Protein AF-A0A101SVV0-F1 (afdb_monomer_lite)

Organism: NCBI:txid285568

Foldseek 3Di:
DPDDDPPPPDDLVVLVVVLVVVLVCQLQVQLQVQLVVLLVVQPWAWDDKFWFADPCLVVDPPPSSVVSRHHGGIHTHTDPVSLVPGALQSLLRSLVRSLVRSLVRSLVSLVCCVVVPRVCSVVSNVVSVVVSVVLVVVLCPDCNRSVVRSVVSNVVNPPPPPPPPPVV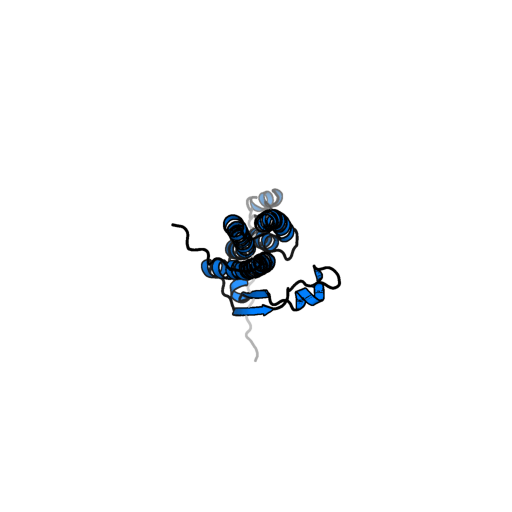VVVVVPPPPPPDDDDDDDDDDDDDDDDD

Sequence (196 aa):
MIAGSVAVSGPGALRFAVALLGYLLIYDCCHSLGHYLAGRMVGIRFRFYGIRGTDHPEDYPFGMRQLMSVVPFWTVVTDKESMRAARPWQKAWMFAAGENATNLCSLLAAYAAMVGGVPGGKGLFVFTVIWDAVSSVMVTIKPKGDYAKALRALRGGRTPSAPARPMQERLVNDAPSVRGNEPSHSVSTINRPPTA

Structure (mmCIF, N/CA/C/O backbone):
data_AF-A0A101SVV0-F1
#
_entry.id   AF-A0A101SVV0-F1
#
loop_
_atom_site.group_PDB
_atom_site.id
_atom_site.type_symbol
_atom_site.label_atom_id
_atom_site.label_alt_id
_atom_site.label_comp_id
_atom_site.label_asym_id
_atom_site.label_entity_id
_atom_site.label_seq_id
_atom_site.pdbx_PDB_ins_code
_atom_site.Cartn_x
_atom_site.Cartn_y
_atom_site.Cartn_z
_atom_site.occupancy
_atom_site.B_iso_or_equiv
_atom_site.auth_seq_id
_atom_site.auth_comp_id
_atom_site.auth_asym_id
_atom_site.auth_atom_id
_atom_site.pdbx_PDB_model_num
ATOM 1 N N . MET A 1 1 ? -28.553 4.014 -2.100 1.00 35.09 1 MET A N 1
ATOM 2 C CA . MET A 1 1 ? -28.515 2.768 -1.305 1.00 35.09 1 MET A CA 1
ATOM 3 C C . MET A 1 1 ? -27.058 2.380 -1.139 1.00 35.09 1 MET A C 1
ATOM 5 O O . MET A 1 1 ? -26.465 1.908 -2.097 1.00 35.09 1 MET A O 1
ATOM 9 N N . ILE A 1 2 ? -26.448 2.683 0.007 1.00 42.47 2 ILE A N 1
ATOM 10 C CA . ILE A 1 2 ? -25.089 2.220 0.317 1.00 42.47 2 ILE A CA 1
ATOM 11 C C . ILE A 1 2 ? -25.245 0.959 1.162 1.00 42.47 2 ILE A C 1
ATOM 13 O O . ILE A 1 2 ? -26.066 0.927 2.076 1.00 42.47 2 ILE A O 1
ATOM 17 N N . ALA A 1 3 ? -24.520 -0.076 0.742 1.00 43.84 3 ALA A N 1
ATOM 18 C CA . ALA A 1 3 ? -24.522 -1.436 1.250 1.00 43.84 3 ALA A CA 1
ATOM 19 C C . ALA A 1 3 ? -24.576 -1.513 2.781 1.00 43.84 3 ALA A C 1
ATOM 21 O O . ALA A 1 3 ? -23.908 -0.748 3.477 1.00 43.84 3 ALA A O 1
ATOM 22 N N . GLY A 1 4 ? -25.368 -2.466 3.278 1.00 39.81 4 GLY A N 1
ATOM 23 C CA . GLY A 1 4 ? -25.518 -2.750 4.697 1.00 39.81 4 GLY A CA 1
ATOM 24 C C . GLY A 1 4 ? -24.166 -3.003 5.347 1.00 39.81 4 GLY A C 1
ATOM 25 O O . GLY A 1 4 ? -23.524 -4.026 5.113 1.00 39.81 4 GLY A O 1
ATOM 26 N N . SER A 1 5 ? -23.739 -2.061 6.178 1.00 50.94 5 SER A N 1
ATOM 27 C CA . SER A 1 5 ? -22.694 -2.292 7.156 1.00 50.94 5 SER A CA 1
ATOM 28 C C . SER A 1 5 ? -23.215 -3.355 8.115 1.00 50.94 5 SER A C 1
ATOM 30 O O . SER A 1 5 ? -24.164 -3.128 8.864 1.00 50.94 5 SER A O 1
ATOM 32 N N . VAL A 1 6 ? -22.612 -4.544 8.073 1.00 52.44 6 VAL A N 1
ATOM 33 C CA . VAL A 1 6 ? -22.799 -5.545 9.122 1.00 52.44 6 VAL A CA 1
ATOM 34 C C . VAL A 1 6 ? -22.319 -4.883 10.406 1.00 52.44 6 VAL A C 1
ATOM 36 O O . VAL A 1 6 ? -21.120 -4.700 10.621 1.00 52.44 6 VAL A O 1
ATOM 39 N N . ALA A 1 7 ? -23.264 -4.421 11.222 1.00 51.53 7 ALA A N 1
ATOM 40 C CA . ALA A 1 7 ? -22.953 -3.875 12.523 1.00 51.53 7 ALA A CA 1
ATOM 41 C C . ALA A 1 7 ? -22.323 -5.010 13.328 1.00 51.53 7 ALA A C 1
ATOM 43 O O . ALA A 1 7 ? -22.997 -5.959 13.722 1.00 51.53 7 ALA A O 1
ATOM 44 N N . VAL A 1 8 ? -21.009 -4.938 13.537 1.00 55.41 8 VAL A N 1
ATOM 45 C CA . VAL A 1 8 ? -20.335 -5.805 14.498 1.00 55.41 8 VAL A CA 1
ATOM 46 C C . VAL A 1 8 ? -20.843 -5.369 15.868 1.00 55.41 8 VAL A C 1
ATOM 48 O O . VAL A 1 8 ? -20.374 -4.384 16.438 1.00 55.41 8 VAL A O 1
ATOM 51 N N . SER A 1 9 ? -21.883 -6.040 16.349 1.00 59.09 9 SER A N 1
ATOM 52 C CA . SER A 1 9 ? -22.439 -5.835 17.680 1.00 59.09 9 S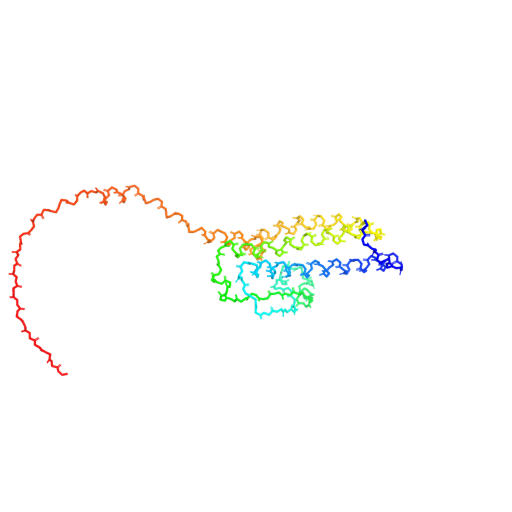ER A CA 1
ATOM 53 C C . SER A 1 9 ? -21.437 -6.353 18.704 1.00 59.09 9 SER A C 1
ATOM 55 O O . SER A 1 9 ? -21.039 -7.514 18.668 1.00 59.09 9 SER A O 1
ATOM 57 N N . GLY A 1 10 ? -20.987 -5.481 19.600 1.00 67.62 10 GLY A N 1
ATOM 58 C CA . GLY A 1 10 ? -20.011 -5.830 20.623 1.00 67.62 10 GLY A CA 1
ATOM 59 C C . GLY A 1 10 ? -19.449 -4.598 21.329 1.00 67.62 10 GLY A C 1
ATOM 60 O O . GLY A 1 10 ? -19.747 -3.466 20.928 1.00 67.62 10 GLY A O 1
ATOM 61 N N . PRO A 1 11 ? -18.627 -4.799 22.373 1.00 82.44 11 PRO A N 1
ATOM 62 C CA . PRO A 1 11 ? -17.960 -3.712 23.079 1.00 82.44 11 PRO A CA 1
ATOM 63 C C . PRO A 1 11 ? -17.189 -2.813 22.108 1.00 82.44 11 PRO A C 1
ATOM 65 O O . PRO A 1 11 ? -16.588 -3.298 21.147 1.00 82.44 11 PRO A O 1
ATOM 68 N N . GLY A 1 12 ? -17.164 -1.503 22.364 1.00 85.00 12 GLY A N 1
ATOM 69 C CA . GLY A 1 12 ? -16.513 -0.540 21.468 1.00 85.00 12 GLY A CA 1
ATOM 70 C C . GLY A 1 12 ? -15.048 -0.872 21.157 1.00 85.00 12 GLY A C 1
ATOM 71 O O . GLY A 1 12 ? -14.612 -0.704 20.021 1.00 85.00 12 GLY A O 1
ATOM 72 N N . ALA A 1 13 ? -14.327 -1.438 22.131 1.00 86.69 13 ALA A N 1
ATOM 73 C CA . ALA A 1 13 ? -12.957 -1.917 21.962 1.00 86.69 13 ALA A CA 1
ATOM 74 C C . ALA A 1 13 ? -12.842 -3.084 20.965 1.00 86.69 13 ALA A C 1
ATOM 76 O O . ALA A 1 13 ? -11.938 -3.082 20.135 1.00 86.69 13 ALA A O 1
ATOM 77 N N . LEU A 1 14 ? -13.774 -4.045 20.989 1.00 90.50 14 LEU A N 1
ATOM 78 C CA . LEU A 1 14 ? -13.785 -5.163 20.041 1.00 90.50 14 LEU A CA 1
ATOM 79 C C . LEU A 1 14 ? -14.058 -4.669 18.617 1.00 90.50 14 LEU A C 1
ATOM 81 O O . LEU A 1 14 ? -13.384 -5.080 17.678 1.00 90.50 14 LEU A O 1
ATOM 85 N N . ARG A 1 15 ? -15.004 -3.736 18.456 1.00 89.88 15 ARG A N 1
ATOM 86 C CA . ARG A 1 15 ? -15.308 -3.120 17.155 1.00 89.88 15 ARG A CA 1
ATOM 87 C C . ARG A 1 15 ? -14.101 -2.383 16.585 1.00 89.88 15 ARG A C 1
ATOM 89 O O . ARG A 1 15 ? -13.802 -2.535 15.404 1.00 89.88 15 ARG A O 1
ATOM 96 N N . PHE A 1 16 ? -13.400 -1.618 17.422 1.00 92.06 16 PHE A N 1
ATOM 97 C CA . PHE A 1 16 ? -12.167 -0.952 17.017 1.00 92.06 16 PHE A CA 1
ATOM 98 C C . PHE A 1 16 ? -11.063 -1.956 16.672 1.00 92.06 16 PHE A C 1
ATOM 100 O O . PHE A 1 16 ? -10.423 -1.801 15.641 1.00 92.06 16 PHE A O 1
ATOM 107 N N . ALA A 1 17 ? -10.881 -3.015 17.466 1.00 93.00 17 ALA A N 1
ATOM 108 C CA . ALA A 1 17 ? -9.883 -4.051 17.199 1.00 93.00 17 ALA A CA 1
ATOM 109 C C . ALA A 1 17 ? -10.130 -4.765 15.859 1.00 93.00 17 ALA A C 1
ATOM 111 O O . ALA A 1 17 ? -9.197 -4.942 15.080 1.00 93.00 17 ALA A O 1
ATOM 112 N N . VAL A 1 18 ? -11.384 -5.115 15.553 1.00 93.50 18 VAL A N 1
ATOM 113 C CA . VAL A 1 18 ? -11.760 -5.710 14.259 1.00 93.50 18 VAL A CA 1
ATOM 114 C C . VAL A 1 18 ? -11.537 -4.723 13.112 1.00 93.50 18 VAL A C 1
ATOM 116 O O . VAL A 1 18 ? -10.991 -5.108 12.081 1.00 93.50 18 VAL A O 1
ATOM 119 N N . ALA A 1 19 ? -11.904 -3.449 13.286 1.00 93.69 19 ALA A N 1
ATOM 120 C CA . ALA A 1 19 ? -11.666 -2.419 12.276 1.00 93.69 19 ALA A CA 1
ATOM 121 C C . ALA A 1 19 ? -10.168 -2.188 12.028 1.00 93.69 19 ALA A C 1
ATOM 123 O O . ALA A 1 19 ? -9.753 -2.072 10.879 1.00 93.69 19 ALA A O 1
ATOM 124 N N . LEU A 1 20 ? -9.356 -2.171 13.087 1.00 93.88 20 LEU A N 1
ATOM 125 C CA . LEU A 1 20 ? -7.907 -2.025 13.001 1.00 93.88 20 LEU A CA 1
ATOM 126 C C . LEU A 1 20 ? -7.264 -3.237 12.321 1.00 93.88 20 LEU A C 1
ATOM 128 O O . LEU A 1 20 ? -6.424 -3.067 11.445 1.00 93.88 20 LEU A O 1
ATOM 132 N N . LEU A 1 21 ? -7.685 -4.456 12.669 1.00 93.69 21 LEU A N 1
ATOM 133 C CA . LEU A 1 21 ? -7.215 -5.669 12.004 1.00 93.69 21 LEU A CA 1
ATOM 134 C C . LEU A 1 21 ? -7.579 -5.664 10.513 1.00 93.69 21 LEU A C 1
ATOM 136 O O . LEU A 1 21 ? -6.720 -5.913 9.673 1.00 93.69 21 LEU A O 1
ATOM 140 N N . GLY A 1 22 ? -8.829 -5.334 10.179 1.00 94.12 22 GLY A N 1
ATOM 141 C CA . GLY A 1 22 ? -9.276 -5.204 8.792 1.00 94.12 22 GLY A CA 1
ATOM 142 C C . GLY A 1 22 ? -8.491 -4.137 8.030 1.00 94.12 22 GLY A C 1
ATOM 143 O O . GLY A 1 22 ? -8.046 -4.388 6.915 1.00 94.12 22 GLY A O 1
ATOM 144 N N . TYR A 1 23 ? -8.248 -2.983 8.653 1.00 95.25 23 TYR A N 1
ATOM 145 C CA . TYR A 1 23 ? -7.407 -1.921 8.105 1.00 95.25 23 TYR A CA 1
ATOM 146 C C . TYR A 1 23 ? -5.986 -2.413 7.799 1.00 95.25 23 TYR A C 1
ATOM 148 O O . TYR A 1 23 ? -5.500 -2.189 6.695 1.00 95.25 23 TYR A O 1
ATOM 156 N N . LEU A 1 24 ? -5.337 -3.120 8.731 1.00 92.25 24 LEU A N 1
ATOM 157 C CA . LEU A 1 24 ? -3.979 -3.645 8.542 1.00 92.25 24 LEU A CA 1
ATOM 158 C C . LEU A 1 24 ? -3.914 -4.695 7.424 1.00 92.25 24 LEU A C 1
ATOM 160 O O . LEU A 1 24 ? -2.995 -4.663 6.609 1.00 92.25 24 LEU A O 1
ATOM 164 N N . LEU A 1 25 ? -4.906 -5.587 7.351 1.00 91.88 25 LEU A N 1
ATOM 165 C CA . LEU A 1 25 ? -5.008 -6.572 6.271 1.00 91.88 25 LEU A CA 1
ATOM 166 C C . LEU A 1 25 ? -5.216 -5.899 4.911 1.00 91.88 25 LEU A C 1
ATOM 168 O O . LEU A 1 25 ? -4.589 -6.287 3.932 1.00 91.88 25 LEU A O 1
ATOM 172 N N . ILE A 1 26 ? -6.075 -4.880 4.843 1.00 93.38 26 ILE A N 1
ATOM 173 C CA . ILE A 1 26 ? -6.304 -4.103 3.620 1.00 93.38 26 ILE A CA 1
ATOM 174 C C . ILE A 1 26 ? -5.025 -3.371 3.202 1.00 93.38 26 ILE A C 1
ATOM 176 O O . ILE A 1 26 ? -4.652 -3.428 2.032 1.00 93.38 26 ILE A O 1
ATOM 180 N N . TYR A 1 27 ? -4.348 -2.722 4.152 1.00 91.06 27 TYR A N 1
ATOM 181 C CA . TYR A 1 27 ? -3.105 -1.987 3.929 1.00 91.06 27 TYR A CA 1
ATOM 182 C C . TYR A 1 27 ? -2.034 -2.877 3.281 1.00 91.06 27 TYR A C 1
ATOM 184 O O . TYR A 1 27 ? -1.460 -2.506 2.255 1.00 91.06 27 TYR A O 1
ATOM 192 N N . ASP A 1 28 ? -1.810 -4.070 3.839 1.00 89.19 28 ASP A N 1
ATOM 193 C CA . ASP A 1 28 ? -0.803 -5.010 3.338 1.00 89.19 28 ASP A CA 1
ATOM 194 C C . ASP A 1 28 ? -1.215 -5.674 2.012 1.00 89.19 28 ASP A C 1
ATOM 196 O O . ASP A 1 28 ? -0.482 -5.640 1.020 1.00 89.19 28 ASP A O 1
ATOM 200 N N . CYS A 1 29 ? -2.430 -6.225 1.941 1.00 91.12 29 CYS A N 1
ATOM 201 C CA . CYS A 1 29 ? -2.894 -6.942 0.754 1.00 91.12 29 CYS A CA 1
ATOM 202 C C . CYS A 1 29 ? -3.005 -6.028 -0.474 1.00 91.12 29 CYS A C 1
ATOM 204 O O . CYS A 1 29 ? -2.614 -6.436 -1.573 1.00 91.12 29 CYS A O 1
ATOM 206 N N . CYS A 1 30 ? -3.518 -4.798 -0.316 1.00 94.19 30 CYS A N 1
ATOM 207 C CA . CYS A 1 30 ? -3.644 -3.861 -1.435 1.00 94.19 30 CYS A CA 1
ATOM 208 C C . CYS A 1 30 ? -2.284 -3.466 -2.013 1.00 94.19 30 CYS A C 1
ATOM 210 O O . CYS A 1 30 ? -2.201 -3.259 -3.222 1.00 94.19 30 CYS A O 1
ATOM 212 N N . HIS A 1 31 ? -1.224 -3.431 -1.202 1.00 94.12 31 HIS A N 1
ATOM 213 C CA . HIS A 1 31 ? 0.119 -3.111 -1.679 1.00 94.12 31 HIS A CA 1
ATOM 214 C C . HIS A 1 31 ? 0.579 -4.106 -2.753 1.00 94.12 31 HIS A C 1
ATOM 216 O O . HIS A 1 31 ? 0.860 -3.768 -3.908 1.00 94.12 31 HIS A O 1
ATOM 222 N N . SER A 1 32 ? 0.578 -5.387 -2.387 1.00 92.38 32 SER A N 1
ATOM 223 C CA . SER A 1 32 ? 1.013 -6.460 -3.275 1.00 92.38 32 SER A CA 1
ATOM 224 C C . SER A 1 32 ? 0.048 -6.692 -4.434 1.00 92.38 32 SER A C 1
ATOM 226 O O . SER A 1 32 ? 0.490 -6.937 -5.560 1.00 92.38 32 SER A O 1
ATOM 228 N N . LEU A 1 33 ? -1.264 -6.572 -4.207 1.00 93.50 33 LEU A N 1
ATOM 229 C CA . LEU A 1 33 ? -2.251 -6.619 -5.288 1.00 93.50 33 LEU A CA 1
ATOM 230 C C . LEU A 1 33 ? -2.073 -5.457 -6.270 1.00 93.50 33 LEU A C 1
ATOM 232 O O . LEU A 1 33 ? -2.191 -5.676 -7.474 1.00 93.50 33 LEU A O 1
ATOM 236 N N . GLY A 1 34 ? -1.735 -4.259 -5.790 1.00 95.44 34 GLY A N 1
ATOM 237 C CA . GLY A 1 34 ? -1.448 -3.088 -6.614 1.00 95.44 34 GLY A CA 1
ATOM 238 C C . GLY A 1 34 ? -0.304 -3.356 -7.584 1.00 95.44 34 GLY A C 1
ATOM 239 O O . GLY A 1 34 ? -0.474 -3.213 -8.797 1.00 95.44 34 GLY A O 1
ATOM 240 N N . HIS A 1 35 ? 0.829 -3.855 -7.079 1.00 95.88 35 HIS A N 1
ATOM 241 C CA . HIS A 1 35 ? 1.938 -4.291 -7.930 1.00 95.88 35 HIS A CA 1
ATOM 242 C C . HIS A 1 35 ? 1.522 -5.376 -8.918 1.00 95.88 35 HIS A C 1
ATOM 244 O O . HIS A 1 35 ? 1.848 -5.285 -10.102 1.00 95.88 35 HIS A O 1
ATOM 250 N N . TYR A 1 36 ? 0.811 -6.400 -8.442 1.00 95.75 36 TYR A N 1
ATOM 251 C CA . TYR A 1 36 ? 0.399 -7.521 -9.272 1.00 95.75 36 TYR A CA 1
ATOM 252 C C . TYR A 1 36 ? -0.503 -7.070 -10.420 1.00 95.75 36 TYR A C 1
ATOM 254 O O . TYR A 1 36 ? -0.144 -7.244 -11.583 1.00 95.75 36 TYR A O 1
ATOM 262 N N . LEU A 1 37 ? -1.642 -6.449 -10.116 1.00 96.44 37 LEU A N 1
ATOM 263 C CA . LEU A 1 37 ? -2.625 -6.034 -11.112 1.00 96.44 37 LEU A CA 1
ATOM 264 C C . LEU A 1 37 ? -2.010 -5.044 -12.102 1.00 96.44 37 LEU A C 1
ATOM 266 O O . LEU A 1 37 ? -2.098 -5.258 -13.311 1.00 96.44 37 LEU A O 1
ATOM 270 N N . ALA A 1 38 ? -1.314 -4.015 -11.612 1.00 96.88 38 ALA A N 1
ATOM 271 C CA . ALA A 1 38 ? -0.655 -3.040 -12.472 1.00 96.88 38 ALA A CA 1
ATOM 272 C C . ALA A 1 38 ? 0.416 -3.676 -13.356 1.00 96.88 38 ALA A C 1
ATOM 274 O O . ALA A 1 38 ? 0.453 -3.411 -14.556 1.00 96.88 38 ALA A O 1
ATOM 275 N N . GLY A 1 39 ? 1.249 -4.551 -12.789 1.00 96.12 39 GLY A N 1
ATOM 276 C CA . GLY A 1 39 ? 2.268 -5.290 -13.522 1.00 96.12 39 GLY A CA 1
ATOM 277 C C . GLY A 1 39 ? 1.665 -6.171 -14.612 1.00 96.12 39 GLY A C 1
ATOM 278 O O . GLY A 1 39 ? 2.106 -6.105 -15.758 1.00 96.12 39 GLY A O 1
ATOM 279 N N . ARG A 1 40 ? 0.618 -6.945 -14.298 1.00 96.81 40 ARG A N 1
ATOM 280 C CA . ARG A 1 40 ? -0.077 -7.797 -15.275 1.00 96.81 40 ARG A CA 1
ATOM 281 C C . ARG A 1 40 ? -0.697 -6.976 -16.403 1.00 96.81 40 ARG A C 1
ATOM 283 O O . ARG A 1 40 ? -0.532 -7.361 -17.558 1.00 96.81 40 ARG A O 1
ATOM 290 N N . MET A 1 41 ? -1.335 -5.845 -16.088 1.00 97.25 41 MET A N 1
ATOM 291 C CA . MET A 1 41 ? -1.929 -4.941 -17.085 1.00 97.25 41 MET A CA 1
ATOM 292 C C . MET A 1 41 ? -0.896 -4.400 -18.078 1.00 97.25 41 MET A C 1
ATOM 294 O O . MET A 1 41 ? -1.212 -4.213 -19.249 1.00 97.25 41 MET A O 1
ATOM 298 N N . VAL A 1 42 ? 0.351 -4.198 -17.642 1.00 96.62 42 VAL A N 1
ATOM 299 C CA . VAL A 1 42 ? 1.443 -3.734 -18.512 1.00 96.62 42 VAL A CA 1
ATOM 300 C C . VAL A 1 42 ? 2.337 -4.866 -19.030 1.00 96.62 42 VAL A C 1
ATOM 302 O O . VAL A 1 42 ? 3.399 -4.595 -19.582 1.00 96.62 42 VAL A O 1
ATOM 305 N N . GLY A 1 43 ? 1.933 -6.130 -18.878 1.00 95.25 43 GLY A N 1
ATOM 306 C CA . GLY A 1 43 ? 2.636 -7.287 -19.442 1.00 95.25 43 GLY A CA 1
ATOM 307 C C . GLY A 1 43 ? 3.800 -7.840 -18.609 1.00 95.25 43 GLY A C 1
ATOM 308 O O . GLY A 1 43 ? 4.501 -8.738 -19.072 1.00 95.25 43 GLY A O 1
ATOM 309 N N . ILE A 1 44 ? 4.001 -7.370 -17.375 1.00 96.50 44 ILE A N 1
ATOM 310 C CA . ILE A 1 44 ? 4.965 -7.956 -16.435 1.00 96.50 44 ILE A CA 1
ATOM 311 C C . ILE A 1 44 ? 4.387 -9.259 -15.865 1.00 96.50 44 ILE A C 1
ATOM 313 O O . ILE A 1 44 ? 3.207 -9.358 -15.511 1.00 96.50 44 ILE A O 1
ATOM 317 N N . ARG A 1 45 ? 5.217 -10.300 -15.807 1.00 95.75 45 ARG A N 1
ATOM 318 C CA . ARG A 1 45 ? 4.871 -11.615 -15.261 1.00 95.75 45 ARG A CA 1
ATOM 319 C C . ARG A 1 45 ? 5.332 -11.739 -13.813 1.00 95.75 45 ARG A C 1
ATOM 321 O O . ARG A 1 45 ? 6.330 -11.152 -13.399 1.00 95.75 45 ARG A O 1
ATOM 328 N N . PHE A 1 46 ? 4.603 -12.555 -13.065 1.00 94.31 46 PHE A N 1
ATOM 329 C CA . PHE A 1 46 ? 4.888 -12.897 -11.677 1.00 94.31 46 PHE A CA 1
ATOM 330 C C . PHE A 1 46 ? 5.073 -14.405 -11.580 1.00 94.31 46 PHE A C 1
ATOM 332 O O . PHE A 1 46 ? 4.442 -15.156 -12.326 1.00 94.31 46 PHE A O 1
ATOM 339 N N . ARG A 1 47 ? 5.981 -14.834 -10.706 1.00 91.25 47 ARG A N 1
ATOM 340 C CA . ARG A 1 47 ? 6.392 -16.232 -10.577 1.00 91.25 47 ARG A CA 1
ATOM 341 C C . ARG A 1 47 ? 5.590 -16.961 -9.504 1.00 91.25 47 ARG A C 1
ATOM 343 O O . ARG A 1 47 ? 5.192 -18.096 -9.727 1.00 91.25 47 ARG A O 1
ATOM 350 N N . PHE A 1 48 ? 5.367 -16.322 -8.359 1.00 88.44 48 PHE A N 1
ATOM 351 C CA . PHE A 1 48 ? 4.568 -16.868 -7.263 1.00 88.44 48 PHE A CA 1
ATOM 352 C C . PHE A 1 48 ? 4.095 -15.764 -6.311 1.00 88.44 48 PHE A C 1
ATOM 354 O O . PHE A 1 48 ? 4.620 -14.645 -6.314 1.00 88.44 48 PHE A O 1
ATOM 361 N N . TYR A 1 49 ? 3.110 -16.119 -5.491 1.00 88.56 49 TYR A N 1
ATOM 362 C CA . TYR A 1 49 ? 2.660 -15.362 -4.327 1.00 88.56 49 TYR A CA 1
ATOM 363 C C . TYR A 1 49 ? 3.241 -16.020 -3.083 1.00 88.56 49 TYR A C 1
ATOM 365 O O . TYR A 1 49 ? 3.422 -17.238 -3.057 1.00 88.56 49 TYR A O 1
ATOM 373 N N . GLY A 1 50 ? 3.548 -15.229 -2.067 1.00 85.00 50 GLY A N 1
ATOM 374 C CA . GLY A 1 50 ? 4.095 -15.747 -0.826 1.00 85.00 50 GLY A CA 1
ATOM 375 C C . GLY A 1 50 ? 3.647 -14.939 0.372 1.00 85.00 50 GLY A C 1
ATOM 376 O O . GLY A 1 50 ? 3.104 -13.846 0.242 1.00 85.00 50 GLY A O 1
ATOM 377 N N . ILE A 1 51 ? 3.928 -15.494 1.539 1.00 83.69 51 ILE A N 1
ATOM 378 C CA . ILE A 1 51 ? 3.806 -14.819 2.819 1.00 83.69 51 ILE A CA 1
ATOM 379 C C . ILE A 1 51 ? 5.204 -14.826 3.424 1.00 83.69 51 ILE A C 1
ATOM 381 O O . ILE A 1 51 ? 5.803 -15.893 3.568 1.00 83.69 51 ILE A O 1
ATOM 385 N N . ARG A 1 52 ? 5.757 -13.651 3.717 1.00 82.19 52 ARG A N 1
ATOM 386 C CA . ARG A 1 52 ? 7.085 -13.525 4.331 1.00 82.19 52 ARG A CA 1
ATOM 387 C C . ARG A 1 52 ? 7.182 -12.258 5.165 1.00 82.19 52 ARG A C 1
ATOM 389 O O . ARG A 1 52 ? 6.416 -11.325 4.953 1.00 82.19 52 ARG A O 1
ATOM 396 N N . GLY A 1 53 ? 8.168 -12.216 6.055 1.00 78.25 53 GLY A N 1
ATOM 397 C CA . GLY A 1 53 ? 8.585 -10.976 6.699 1.00 78.25 53 GLY A CA 1
ATOM 398 C C . GLY A 1 53 ? 9.037 -9.915 5.705 1.00 78.25 53 GLY A C 1
ATOM 399 O O . GLY A 1 53 ? 9.286 -10.191 4.528 1.00 78.25 53 GLY A O 1
ATOM 400 N N . THR A 1 54 ? 9.173 -8.689 6.201 1.00 75.75 54 THR A N 1
ATOM 401 C CA . THR A 1 54 ? 9.705 -7.584 5.406 1.00 75.75 54 THR A CA 1
ATOM 402 C C . THR A 1 54 ? 11.095 -7.934 4.876 1.00 75.75 54 THR A C 1
ATOM 404 O O . THR A 1 54 ? 11.900 -8.556 5.569 1.00 75.75 54 THR A O 1
ATOM 407 N N . ASP A 1 55 ? 11.404 -7.496 3.656 1.00 70.25 55 ASP A N 1
ATOM 408 C CA . A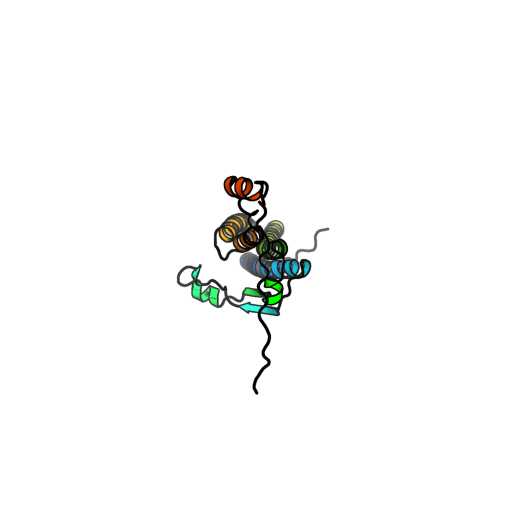SP A 1 55 ? 12.748 -7.634 3.084 1.00 70.25 55 ASP A CA 1
ATOM 409 C C . ASP A 1 55 ? 13.765 -6.691 3.737 1.00 70.25 55 ASP A C 1
ATOM 411 O O . ASP A 1 55 ? 14.965 -6.798 3.467 1.00 70.25 55 ASP A O 1
ATOM 415 N N . HIS A 1 56 ? 13.294 -5.724 4.534 1.00 75.38 56 HIS A N 1
ATOM 416 C CA . HIS A 1 56 ? 14.116 -4.666 5.122 1.00 75.38 56 HIS A CA 1
ATOM 417 C C . HIS A 1 56 ? 13.924 -4.558 6.640 1.00 75.38 56 HIS A C 1
ATOM 419 O O . HIS A 1 56 ? 13.574 -3.488 7.144 1.00 75.38 56 HIS A O 1
ATOM 425 N N . PRO A 1 57 ? 14.124 -5.643 7.412 1.00 76.25 57 PRO A N 1
ATOM 426 C CA . PRO A 1 57 ? 13.964 -5.587 8.860 1.00 76.25 57 PRO A CA 1
ATOM 427 C C . PRO A 1 57 ? 14.964 -4.607 9.487 1.00 76.25 57 PRO A C 1
ATOM 429 O O . PRO A 1 57 ? 14.692 -4.059 10.549 1.00 76.25 57 PRO A O 1
ATOM 432 N N . GLU A 1 58 ? 16.088 -4.322 8.821 1.00 80.62 58 GLU A N 1
ATOM 433 C CA . GLU A 1 58 ? 17.081 -3.333 9.237 1.00 80.62 58 GLU A CA 1
ATOM 434 C C . GLU A 1 58 ? 16.542 -1.899 9.333 1.00 80.62 58 GLU A C 1
ATOM 436 O O . GLU A 1 58 ? 17.075 -1.105 10.112 1.00 80.62 58 GLU A O 1
ATOM 441 N N . ASP A 1 59 ? 15.471 -1.580 8.601 1.00 78.69 59 ASP A N 1
ATOM 442 C CA . ASP A 1 59 ? 14.851 -0.254 8.614 1.00 78.69 59 ASP A CA 1
ATOM 443 C C . ASP A 1 59 ? 14.074 0.034 9.909 1.00 78.69 59 ASP A C 1
ATOM 445 O O . ASP A 1 59 ? 13.690 1.180 10.148 1.00 78.69 59 ASP A O 1
ATOM 449 N N . TYR A 1 60 ? 13.869 -0.978 10.758 1.00 78.19 60 TYR A N 1
ATOM 450 C CA . TYR A 1 60 ? 13.141 -0.858 12.018 1.00 78.19 60 TYR A CA 1
ATOM 451 C C . TYR A 1 60 ? 14.082 -0.725 13.231 1.00 78.19 60 TYR A C 1
ATOM 453 O O . TYR A 1 60 ? 15.221 -1.204 13.189 1.00 78.19 60 TYR A O 1
ATOM 461 N N . PRO A 1 61 ? 13.631 -0.105 14.341 1.00 81.56 61 PRO A N 1
ATOM 462 C CA . PRO A 1 61 ? 14.379 -0.061 15.598 1.00 81.56 61 PRO A CA 1
ATOM 463 C C . PRO A 1 61 ? 14.684 -1.458 16.162 1.00 81.56 61 PRO A C 1
ATOM 465 O O . PRO A 1 61 ? 13.992 -2.436 15.860 1.00 81.56 61 PRO A O 1
ATOM 468 N N . PHE A 1 62 ? 15.705 -1.549 17.020 1.00 78.62 62 PHE A N 1
ATOM 469 C CA . PHE A 1 62 ? 16.080 -2.790 17.706 1.00 78.62 62 PHE A CA 1
ATOM 470 C C . PHE A 1 62 ? 14.879 -3.352 18.495 1.00 78.62 62 PHE A C 1
ATOM 472 O O . PHE A 1 62 ? 14.260 -2.630 19.271 1.00 78.62 62 PHE A O 1
ATOM 479 N N . GLY A 1 63 ? 14.508 -4.613 18.241 1.00 76.38 63 GLY A N 1
ATOM 480 C CA . GLY A 1 63 ? 13.304 -5.266 18.780 1.00 76.38 63 GLY A CA 1
ATOM 481 C C . GLY A 1 63 ? 12.154 -5.376 17.771 1.00 76.38 63 GLY A C 1
ATOM 482 O O . GLY A 1 63 ? 11.564 -6.445 17.625 1.00 76.38 63 GLY A O 1
ATOM 483 N N . MET A 1 64 ? 11.882 -4.320 16.993 1.00 80.06 64 MET A N 1
ATOM 484 C CA . MET A 1 64 ? 10.905 -4.400 15.896 1.00 80.06 64 MET A CA 1
ATOM 485 C C . MET A 1 64 ? 11.457 -5.163 14.692 1.00 80.06 64 MET A C 1
ATOM 487 O O . MET A 1 64 ? 10.685 -5.771 13.960 1.00 80.06 64 MET A O 1
ATOM 491 N N . ARG A 1 65 ? 12.781 -5.184 14.497 1.00 84.88 65 ARG A N 1
ATOM 492 C CA . ARG A 1 65 ? 13.416 -5.913 13.385 1.00 84.88 65 ARG A CA 1
ATOM 493 C C . ARG A 1 65 ? 13.021 -7.387 13.351 1.00 84.88 65 ARG A C 1
ATOM 495 O O . ARG A 1 65 ? 12.632 -7.896 12.304 1.00 84.88 65 ARG A O 1
ATOM 502 N N . GLN A 1 66 ? 13.106 -8.055 14.502 1.00 83.81 66 GLN A N 1
ATOM 503 C CA . GLN A 1 66 ? 12.775 -9.470 14.638 1.00 83.81 66 GLN A CA 1
ATOM 504 C C . GLN A 1 66 ? 11.295 -9.702 14.347 1.00 83.81 66 GLN A C 1
ATOM 506 O O . GLN A 1 66 ? 10.966 -10.590 13.566 1.00 83.81 66 GLN A O 1
ATOM 511 N N . LEU A 1 67 ? 10.415 -8.857 14.890 1.00 80.62 67 LEU A N 1
ATOM 512 C CA . LEU A 1 67 ? 8.988 -8.950 14.611 1.00 80.62 67 LEU A CA 1
ATOM 513 C C . LEU A 1 67 ? 8.706 -8.771 13.114 1.00 80.62 67 LEU A C 1
ATOM 515 O O . LEU A 1 67 ? 8.104 -9.639 12.494 1.00 80.62 67 LEU A O 1
ATOM 519 N N . MET A 1 68 ? 9.211 -7.705 12.497 1.00 79.88 68 MET A N 1
ATOM 520 C CA . MET A 1 68 ? 8.950 -7.425 11.083 1.00 79.88 68 MET A CA 1
ATOM 521 C C . MET A 1 68 ? 9.551 -8.488 10.152 1.00 79.88 68 MET A C 1
ATOM 523 O O . MET A 1 68 ? 9.023 -8.697 9.063 1.00 79.88 68 MET A O 1
ATOM 527 N N . SER A 1 69 ? 10.593 -9.209 10.582 1.00 79.31 69 SER A N 1
ATOM 528 C CA . SER A 1 69 ? 11.147 -10.353 9.841 1.00 79.31 69 SER A CA 1
ATOM 529 C C . SER A 1 69 ? 10.260 -11.605 9.839 1.00 79.31 69 SER A C 1
ATOM 531 O O . SER A 1 69 ? 10.458 -12.477 8.995 1.00 79.31 69 SER A O 1
ATOM 533 N N . VAL A 1 70 ? 9.276 -11.697 10.742 1.00 79.50 70 VAL A N 1
ATOM 534 C CA . VAL A 1 70 ? 8.356 -12.846 10.839 1.00 79.50 70 VAL A CA 1
ATOM 535 C C . VAL A 1 70 ? 6.895 -12.486 10.592 1.00 79.50 70 VAL A C 1
ATOM 537 O O . VAL A 1 70 ? 6.084 -13.386 10.380 1.00 79.50 70 VAL A O 1
ATOM 540 N N . VAL A 1 71 ? 6.542 -11.196 10.614 1.00 80.75 71 VAL A N 1
ATOM 541 C CA . VAL A 1 71 ? 5.179 -10.746 10.312 1.00 80.75 71 VAL A CA 1
ATOM 542 C C . VAL A 1 71 ? 4.794 -11.228 8.909 1.00 80.75 71 VAL A C 1
ATOM 544 O O . VAL A 1 71 ? 5.557 -11.019 7.966 1.00 80.75 71 VAL A O 1
ATOM 547 N N . PRO A 1 72 ? 3.637 -11.891 8.759 1.00 80.25 72 PRO A N 1
ATOM 548 C CA . PRO A 1 72 ? 3.230 -12.483 7.496 1.00 80.25 72 PRO A CA 1
ATOM 549 C C . PRO A 1 72 ? 2.742 -11.403 6.526 1.00 80.25 72 PRO A C 1
ATOM 551 O O . PRO A 1 72 ? 1.540 -11.186 6.407 1.00 80.25 72 PRO A O 1
ATOM 554 N N . PHE A 1 73 ? 3.660 -10.740 5.821 1.00 83.38 73 PHE A N 1
ATOM 555 C CA . PHE A 1 73 ? 3.294 -9.829 4.742 1.00 83.38 73 PHE A CA 1
ATOM 556 C C . PHE A 1 73 ? 3.028 -10.618 3.469 1.00 83.38 73 PHE A C 1
ATOM 558 O O . PHE A 1 73 ? 3.844 -11.445 3.034 1.00 83.38 73 PHE A O 1
ATOM 565 N N . TRP A 1 74 ? 1.880 -10.357 2.855 1.00 86.62 74 TRP A N 1
ATOM 566 C CA . TRP A 1 74 ? 1.569 -10.901 1.548 1.00 86.62 74 TRP A CA 1
ATOM 567 C C . TRP A 1 74 ? 2.489 -10.256 0.516 1.00 86.62 74 TRP A C 1
ATOM 569 O O . TRP A 1 74 ? 2.554 -9.036 0.392 1.00 86.62 74 TRP A O 1
ATOM 579 N N . THR A 1 75 ? 3.183 -11.067 -0.277 1.00 88.25 75 THR A N 1
ATOM 580 C CA . THR A 1 75 ? 4.132 -10.596 -1.286 1.00 88.25 75 THR A CA 1
ATOM 581 C C . THR A 1 75 ? 3.852 -11.217 -2.648 1.00 88.25 75 THR A C 1
ATOM 583 O O . THR A 1 75 ? 3.459 -12.380 -2.768 1.00 88.25 75 THR A O 1
ATOM 586 N N . VAL A 1 76 ? 4.102 -10.443 -3.701 1.00 91.00 76 VAL A N 1
ATOM 587 C CA . VAL A 1 76 ? 4.092 -10.914 -5.088 1.00 91.00 76 VAL A CA 1
ATOM 588 C C . VAL A 1 76 ? 5.513 -10.879 -5.634 1.00 91.00 76 VAL A C 1
ATOM 590 O O . VAL A 1 76 ? 6.185 -9.849 -5.598 1.00 91.00 76 VAL A O 1
ATOM 593 N N . VAL A 1 77 ? 5.994 -12.008 -6.153 1.00 90.25 77 VAL A N 1
ATOM 594 C CA . VAL A 1 77 ? 7.361 -12.097 -6.679 1.00 90.25 77 VAL A CA 1
ATOM 595 C C . VAL A 1 77 ? 7.332 -12.004 -8.195 1.00 90.25 77 VAL A C 1
ATOM 597 O O . VAL A 1 77 ? 6.747 -12.843 -8.882 1.00 90.25 77 VAL A O 1
ATOM 600 N N . THR A 1 78 ? 7.974 -10.966 -8.724 1.00 91.88 78 THR A N 1
ATOM 601 C CA . THR A 1 78 ? 8.082 -10.735 -10.168 1.00 91.88 78 THR A CA 1
ATOM 602 C C . THR A 1 78 ? 9.014 -11.749 -10.820 1.00 91.88 78 THR A C 1
ATOM 604 O O . THR A 1 78 ? 10.015 -12.181 -10.242 1.00 91.88 78 THR A O 1
ATOM 607 N N . ASP A 1 79 ? 8.687 -12.136 -12.050 1.00 94.19 79 ASP A N 1
ATOM 608 C CA . ASP A 1 79 ? 9.602 -12.918 -12.866 1.00 94.19 79 ASP A CA 1
ATOM 609 C C . ASP A 1 79 ? 10.780 -12.040 -13.321 1.00 94.19 79 ASP A C 1
ATOM 611 O O . ASP A 1 79 ? 10.593 -10.938 -13.846 1.00 94.19 79 ASP A O 1
ATOM 615 N N . LYS A 1 80 ? 12.011 -12.516 -13.099 1.00 91.75 80 LYS A N 1
ATOM 616 C CA . LYS A 1 80 ? 13.223 -11.712 -13.319 1.00 91.75 80 LYS A CA 1
ATOM 617 C C . LYS A 1 80 ? 13.448 -11.399 -14.796 1.00 91.75 80 LYS A C 1
ATOM 619 O O . LYS A 1 80 ? 13.910 -10.302 -15.108 1.00 91.75 80 LYS A O 1
ATOM 624 N N . GLU A 1 81 ? 13.143 -12.333 -15.693 1.00 93.75 81 GLU A N 1
ATOM 625 C CA . GLU A 1 81 ? 13.317 -12.137 -17.135 1.00 93.75 81 GLU A CA 1
ATOM 626 C C . GLU A 1 81 ? 12.287 -11.144 -17.666 1.00 93.75 81 GLU A C 1
ATOM 628 O O . GLU A 1 81 ? 12.651 -10.157 -18.308 1.00 93.75 81 GLU A O 1
ATOM 633 N N . SER A 1 82 ? 11.021 -11.320 -17.286 1.00 94.31 82 SER A N 1
ATOM 634 C CA . SER A 1 82 ? 9.945 -10.388 -17.617 1.00 94.31 82 SER A CA 1
ATOM 635 C C . SER A 1 82 ? 10.223 -8.975 -17.096 1.00 94.31 82 SER A C 1
ATOM 637 O O . SER A 1 82 ? 10.080 -8.000 -17.836 1.00 94.31 82 SER A O 1
ATOM 639 N N . MET A 1 83 ? 10.699 -8.846 -15.854 1.00 93.38 83 MET A N 1
ATOM 640 C CA . MET A 1 83 ? 11.067 -7.555 -15.268 1.00 93.38 83 MET A CA 1
ATOM 641 C C . MET A 1 83 ? 12.233 -6.884 -16.002 1.00 93.38 83 MET A C 1
ATOM 643 O O . MET A 1 83 ? 12.275 -5.658 -16.128 1.00 93.38 83 MET A O 1
ATOM 647 N N . ARG A 1 84 ? 13.211 -7.657 -16.487 1.00 92.94 84 ARG A N 1
ATOM 648 C CA . ARG A 1 84 ? 14.337 -7.124 -17.268 1.00 92.94 84 ARG A CA 1
ATOM 649 C C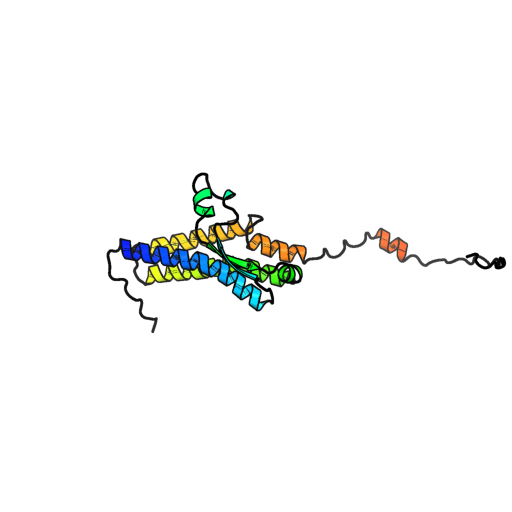 . ARG A 1 84 ? 13.868 -6.618 -18.629 1.00 92.94 84 ARG A C 1
ATOM 651 O O . ARG A 1 84 ? 14.208 -5.485 -18.966 1.00 92.94 84 ARG A O 1
ATOM 658 N N . ALA A 1 85 ? 13.045 -7.403 -19.325 1.00 93.88 85 ALA A N 1
ATOM 659 C CA . ALA A 1 85 ? 12.517 -7.095 -20.654 1.00 93.88 85 ALA A CA 1
ATOM 660 C C . ALA A 1 85 ? 11.496 -5.940 -20.680 1.00 93.88 85 ALA A C 1
ATOM 662 O O . ALA A 1 85 ? 11.309 -5.311 -21.719 1.00 93.88 85 ALA A O 1
ATOM 663 N N . ALA A 1 86 ? 10.837 -5.640 -19.555 1.00 95.00 86 ALA A N 1
ATOM 664 C CA . ALA A 1 86 ? 9.850 -4.566 -19.486 1.00 95.00 86 ALA A CA 1
ATOM 665 C C . ALA A 1 86 ? 10.450 -3.184 -19.810 1.00 95.00 86 ALA A C 1
ATOM 667 O O . ALA A 1 86 ? 11.586 -2.857 -19.454 1.00 95.00 86 ALA A O 1
ATOM 668 N N . ARG A 1 87 ? 9.652 -2.325 -20.445 1.00 95.19 87 ARG A N 1
ATOM 669 C CA . ARG A 1 87 ? 10.007 -0.937 -20.751 1.00 95.19 87 ARG A CA 1
ATOM 670 C C . ARG A 1 87 ? 10.069 -0.101 -19.464 1.00 95.19 87 ARG A C 1
ATOM 672 O O . ARG A 1 87 ? 9.325 -0.366 -18.518 1.00 95.19 87 ARG A O 1
ATOM 679 N N . PRO A 1 88 ? 10.886 0.965 -19.435 1.00 95.81 88 PRO A N 1
ATOM 680 C CA . PRO A 1 88 ? 11.011 1.881 -18.299 1.00 95.81 88 PRO A CA 1
ATOM 681 C C . PRO A 1 88 ? 9.688 2.336 -17.669 1.00 95.81 88 PRO A C 1
ATOM 683 O O . PRO A 1 88 ? 9.519 2.259 -16.454 1.00 95.81 88 PRO A O 1
ATOM 686 N N . TRP A 1 89 ? 8.725 2.756 -18.494 1.00 96.06 89 TRP A N 1
ATOM 687 C CA . TRP A 1 89 ? 7.426 3.231 -18.019 1.00 96.06 89 TRP A CA 1
ATOM 688 C C . TRP A 1 89 ? 6.560 2.106 -17.429 1.00 96.06 89 TRP A C 1
ATOM 690 O O . TRP A 1 89 ? 5.824 2.357 -16.483 1.00 96.06 89 TRP A O 1
ATOM 700 N N . GLN A 1 90 ? 6.686 0.865 -17.920 1.00 96.56 90 GLN A N 1
ATOM 701 C CA . GLN A 1 90 ? 5.952 -0.297 -17.397 1.00 96.56 90 GLN A CA 1
ATOM 702 C C . GLN A 1 90 ? 6.442 -0.649 -15.990 1.00 96.56 90 GLN A C 1
ATOM 704 O O . GLN A 1 90 ? 5.644 -0.878 -15.085 1.00 96.56 90 GLN A O 1
ATOM 709 N N . LYS A 1 91 ? 7.767 -0.624 -15.785 1.00 96.12 91 LYS A N 1
ATOM 710 C CA . LYS A 1 91 ? 8.367 -0.810 -14.456 1.00 96.12 91 LYS A CA 1
ATOM 711 C C . LYS A 1 91 ? 7.928 0.303 -13.510 1.00 96.12 91 LYS A C 1
ATOM 713 O O . LYS A 1 91 ? 7.542 0.025 -12.382 1.00 96.12 91 LYS A O 1
ATOM 718 N N . ALA A 1 92 ? 7.956 1.552 -13.977 1.00 96.56 92 ALA A N 1
ATOM 719 C CA . ALA A 1 92 ? 7.539 2.697 -13.178 1.00 96.56 92 ALA A CA 1
ATOM 720 C C . ALA A 1 92 ? 6.067 2.624 -12.764 1.00 96.56 92 ALA A C 1
ATOM 722 O O . ALA A 1 92 ? 5.762 2.840 -11.595 1.00 96.56 92 ALA A O 1
ATOM 723 N N . TRP A 1 93 ? 5.188 2.254 -13.697 1.00 97.06 93 TRP A N 1
ATOM 724 C CA . TRP A 1 93 ? 3.769 2.032 -13.440 1.00 97.06 93 TRP A CA 1
ATOM 725 C C . TRP A 1 93 ? 3.553 0.957 -12.375 1.00 97.06 93 TRP A C 1
ATOM 727 O O . TRP A 1 93 ? 2.878 1.199 -11.380 1.00 97.06 93 TRP A O 1
ATOM 737 N N . MET A 1 94 ? 4.188 -0.207 -12.543 1.00 97.06 94 MET A N 1
ATOM 738 C CA . MET A 1 94 ? 4.081 -1.298 -11.579 1.00 97.06 94 MET A CA 1
ATOM 739 C C . MET A 1 94 ? 4.594 -0.889 -10.194 1.00 97.06 94 MET A C 1
ATOM 741 O O . MET A 1 94 ? 3.915 -1.164 -9.211 1.00 97.06 94 MET A O 1
ATOM 745 N N . PHE A 1 95 ? 5.761 -0.240 -10.095 1.00 95.69 95 PHE A N 1
ATOM 746 C CA . PHE A 1 95 ? 6.303 0.190 -8.804 1.00 95.69 95 PHE A CA 1
ATOM 747 C C . PHE A 1 95 ? 5.402 1.235 -8.134 1.00 95.69 95 PHE A C 1
ATOM 749 O O . PHE A 1 95 ? 5.035 1.056 -6.984 1.00 95.69 95 PHE A O 1
ATOM 756 N N . ALA A 1 96 ? 4.960 2.272 -8.846 1.00 96.38 96 ALA A N 1
ATOM 757 C CA . ALA A 1 96 ? 4.090 3.292 -8.257 1.00 96.38 96 ALA A CA 1
ATOM 758 C C . ALA A 1 96 ? 2.715 2.746 -7.825 1.00 96.38 96 ALA A C 1
ATOM 760 O O . ALA A 1 96 ? 2.090 3.295 -6.922 1.00 96.38 96 ALA A O 1
ATOM 761 N N . ALA A 1 97 ? 2.223 1.685 -8.468 1.00 96.81 97 ALA A N 1
ATOM 762 C CA . ALA A 1 97 ? 0.897 1.148 -8.193 1.00 96.81 97 ALA A CA 1
ATOM 763 C C . ALA A 1 97 ? 0.746 0.506 -6.807 1.00 96.81 97 ALA A C 1
ATOM 765 O O . ALA A 1 97 ? -0.355 0.558 -6.269 1.00 96.81 97 ALA A O 1
ATOM 766 N N . GLY A 1 98 ? 1.806 -0.083 -6.241 1.00 94.00 98 GLY A N 1
ATOM 767 C CA . GLY A 1 98 ? 1.743 -0.695 -4.907 1.00 94.00 98 GLY A CA 1
ATOM 768 C C . GLY A 1 98 ? 1.395 0.342 -3.842 1.00 94.00 98 GLY A C 1
ATOM 769 O O . GLY A 1 98 ? 0.356 0.243 -3.197 1.00 94.00 98 GLY A O 1
ATOM 770 N N . GLU A 1 99 ? 2.198 1.403 -3.759 1.00 94.75 99 GLU A N 1
ATOM 771 C CA . GLU A 1 99 ? 1.978 2.508 -2.819 1.00 94.75 99 GLU A CA 1
ATOM 772 C C . GLU A 1 99 ? 0.635 3.222 -3.043 1.00 94.75 99 GLU A C 1
ATOM 774 O O . GLU A 1 99 ? -0.114 3.462 -2.099 1.00 94.75 99 GLU A O 1
ATOM 779 N N . ASN A 1 100 ? 0.281 3.516 -4.300 1.00 96.69 100 ASN A N 1
ATOM 780 C CA . ASN A 1 100 ? -0.999 4.158 -4.614 1.00 96.69 100 ASN A CA 1
ATOM 781 C C . ASN A 1 100 ? -2.200 3.305 -4.180 1.00 96.69 100 ASN A C 1
ATOM 783 O O . ASN A 1 100 ? -3.183 3.843 -3.669 1.00 96.69 100 ASN A O 1
ATOM 787 N N . ALA A 1 101 ? -2.135 1.986 -4.391 1.00 96.44 101 ALA A N 1
ATOM 788 C CA . ALA A 1 101 ? -3.188 1.071 -3.973 1.00 96.44 101 ALA A CA 1
ATOM 789 C C . ALA A 1 101 ? -3.289 1.007 -2.446 1.00 96.44 101 ALA A C 1
ATOM 791 O O . ALA A 1 101 ? -4.399 1.069 -1.923 1.00 96.44 101 ALA A O 1
ATOM 792 N N . THR A 1 102 ? -2.157 0.941 -1.737 1.00 95.06 102 THR A N 1
ATOM 793 C CA . THR A 1 102 ? -2.121 0.993 -0.271 1.00 95.06 102 THR A CA 1
ATOM 794 C C . THR A 1 102 ? -2.795 2.250 0.254 1.00 95.06 102 THR A C 1
ATOM 796 O O . THR A 1 102 ? -3.765 2.112 0.991 1.00 95.06 102 THR A O 1
ATOM 799 N N . ASN A 1 103 ? -2.360 3.436 -0.184 1.00 96.38 103 ASN A N 1
ATOM 800 C CA . ASN A 1 103 ? -2.893 4.716 0.294 1.00 96.38 103 ASN A CA 1
ATOM 801 C C . ASN A 1 103 ? -4.392 4.855 0.007 1.00 96.38 103 ASN A C 1
ATOM 803 O O . ASN A 1 103 ? -5.184 5.266 0.851 1.00 96.38 103 ASN A O 1
ATOM 807 N N . LEU A 1 104 ? -4.826 4.487 -1.202 1.00 97.12 104 LEU A N 1
ATOM 808 C CA . LEU A 1 104 ? -6.240 4.577 -1.549 1.00 97.12 104 LEU A CA 1
ATOM 809 C C . LEU A 1 104 ? -7.083 3.604 -0.712 1.00 97.12 104 LEU A C 1
ATOM 811 O O . LEU A 1 104 ? -8.117 3.990 -0.166 1.00 97.12 104 LEU A O 1
ATOM 815 N N . CYS A 1 105 ? -6.652 2.347 -0.598 1.00 96.88 105 CYS A N 1
ATOM 816 C CA . CYS A 1 105 ? -7.374 1.331 0.159 1.00 96.88 105 CYS A CA 1
ATOM 817 C C . CYS A 1 105 ? -7.414 1.636 1.665 1.00 96.88 105 CYS A C 1
ATOM 819 O O . CYS A 1 105 ? -8.467 1.479 2.286 1.00 96.88 105 CYS A O 1
ATOM 821 N N . SER A 1 106 ? -6.294 2.063 2.259 1.00 95.75 106 SER A N 1
ATOM 822 C CA . SER A 1 106 ? -6.191 2.404 3.682 1.00 95.75 106 SER A CA 1
ATOM 823 C C . SER A 1 106 ? -7.093 3.591 4.018 1.00 95.75 106 SER A C 1
ATOM 825 O O . SER A 1 106 ? -7.866 3.513 4.978 1.00 95.75 106 SER A O 1
ATOM 827 N N . LEU A 1 107 ? -7.080 4.649 3.195 1.00 97.25 107 LEU A N 1
ATOM 828 C CA . LEU A 1 107 ? -7.962 5.807 3.353 1.00 97.25 107 LEU A CA 1
ATOM 829 C C . LEU A 1 107 ? -9.429 5.410 3.273 1.00 97.25 107 LEU A C 1
ATOM 831 O O . LEU A 1 107 ? -10.213 5.823 4.126 1.00 97.25 107 LEU A O 1
ATOM 835 N N . LEU A 1 108 ? -9.809 4.593 2.287 1.00 97.75 108 LEU A N 1
ATOM 836 C CA . LEU A 1 108 ? -11.188 4.126 2.146 1.00 97.75 108 LEU A CA 1
ATOM 837 C C . LEU A 1 108 ? -11.619 3.252 3.330 1.00 97.75 108 LEU A C 1
ATOM 839 O O . LEU A 1 108 ? -12.735 3.413 3.822 1.00 97.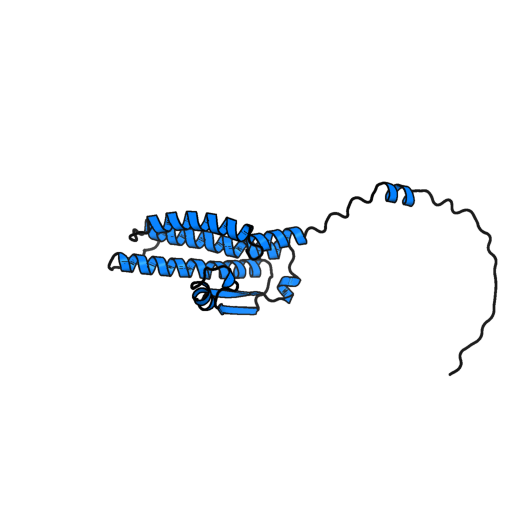75 108 LEU A O 1
ATOM 843 N N . ALA A 1 109 ? -10.744 2.379 3.835 1.00 96.06 109 ALA A N 1
ATOM 844 C CA . ALA A 1 109 ? -11.024 1.551 5.006 1.00 96.06 109 ALA A CA 1
ATOM 845 C C . ALA A 1 109 ? -11.202 2.395 6.279 1.00 96.06 109 ALA A C 1
ATOM 847 O O . ALA A 1 109 ? -12.170 2.213 7.023 1.00 96.06 109 ALA A O 1
ATOM 848 N N . ALA A 1 110 ? -10.309 3.357 6.517 1.00 96.50 110 ALA A N 1
ATOM 849 C CA . ALA A 1 110 ? -10.393 4.245 7.670 1.00 96.50 110 ALA A CA 1
ATOM 850 C C . ALA A 1 110 ? -11.600 5.196 7.574 1.00 96.50 110 ALA A C 1
ATOM 852 O O . ALA A 1 110 ? -12.302 5.420 8.564 1.00 96.50 110 ALA A O 1
ATOM 853 N N . TYR A 1 111 ? -11.905 5.692 6.371 1.00 97.50 111 TYR A N 1
ATOM 854 C CA . TYR A 1 111 ? -13.105 6.480 6.102 1.00 97.50 111 TYR A CA 1
ATOM 855 C C . TYR A 1 111 ? -14.373 5.663 6.365 1.00 97.50 111 TYR A C 1
ATOM 857 O O . TYR A 1 111 ? -15.269 6.143 7.059 1.00 97.50 111 TYR A O 1
ATOM 865 N N . ALA A 1 112 ? -14.427 4.409 5.903 1.00 95.69 112 ALA A N 1
ATOM 866 C CA . ALA A 1 112 ? -15.532 3.490 6.172 1.00 95.69 112 ALA A CA 1
ATOM 867 C C . ALA A 1 112 ? -15.729 3.250 7.680 1.00 95.69 112 ALA A C 1
ATOM 869 O O . ALA A 1 112 ? -16.860 3.296 8.166 1.00 95.69 112 ALA A O 1
ATOM 870 N N . ALA A 1 113 ? -14.646 3.069 8.445 1.00 94.69 113 ALA A N 1
ATOM 871 C CA . ALA A 1 113 ? -14.713 2.944 9.903 1.00 94.69 113 ALA A CA 1
ATOM 872 C C . ALA A 1 113 ? -15.248 4.224 10.574 1.00 94.69 113 ALA A C 1
ATOM 874 O O . ALA A 1 113 ? -16.044 4.150 11.514 1.00 94.69 113 ALA A O 1
ATOM 875 N N . MET A 1 114 ? -14.849 5.398 10.074 1.00 95.81 114 MET A N 1
ATOM 876 C CA . MET A 1 114 ? -15.333 6.690 10.554 1.00 95.81 114 MET A CA 1
ATOM 877 C C . MET A 1 114 ? -16.834 6.875 10.294 1.00 95.81 114 MET A C 1
ATOM 879 O O . MET A 1 114 ? -17.576 7.166 11.234 1.00 95.81 114 MET A O 1
ATOM 883 N N . VAL A 1 115 ? -17.295 6.701 9.050 1.00 96.12 115 VAL A N 1
ATOM 884 C CA . VAL A 1 115 ? -18.717 6.890 8.698 1.00 96.12 115 VAL A CA 1
ATOM 885 C C . VAL A 1 115 ? -19.607 5.774 9.249 1.00 96.12 115 VAL A C 1
ATOM 887 O O . VAL A 1 115 ? -20.776 6.008 9.535 1.00 96.12 115 VAL A O 1
ATOM 890 N N . GLY A 1 116 ? -19.047 4.582 9.477 1.00 91.25 116 GLY A N 1
ATOM 891 C CA . GLY A 1 116 ? -19.711 3.460 10.143 1.00 91.25 116 GLY A CA 1
ATOM 892 C C . GLY A 1 116 ? -19.819 3.598 11.667 1.00 91.25 116 GLY A C 1
ATOM 893 O O . GLY A 1 116 ? -20.314 2.684 12.330 1.00 91.25 116 GLY A O 1
ATOM 894 N N . GLY A 1 117 ? -19.341 4.708 12.244 1.00 91.38 117 GLY A N 1
ATOM 895 C CA . GLY A 1 117 ? -19.451 4.982 13.677 1.00 91.38 117 GLY A CA 1
ATOM 896 C C . GLY A 1 117 ? -18.647 4.019 14.553 1.00 91.38 117 GLY A C 1
ATOM 897 O O . GLY A 1 117 ? -19.052 3.731 15.680 1.00 91.38 117 GLY A O 1
ATOM 898 N N . VAL A 1 118 ? -17.529 3.481 14.051 1.00 92.81 118 VAL A N 1
ATOM 899 C CA . VAL A 1 118 ? -16.613 2.681 14.873 1.00 92.81 118 VAL A CA 1
ATOM 900 C C . VAL A 1 118 ? -15.979 3.601 15.925 1.00 92.81 118 VAL A C 1
ATOM 902 O O . VAL A 1 118 ? -15.443 4.654 15.561 1.00 92.81 118 VAL A O 1
ATOM 905 N N . PRO A 1 119 ? -16.007 3.247 17.224 1.00 92.62 119 PRO A N 1
ATOM 906 C CA . PRO A 1 119 ? -15.304 4.010 18.253 1.00 92.62 119 PRO A CA 1
ATOM 907 C C . PRO A 1 119 ? -13.826 4.182 17.888 1.00 92.62 119 PRO A C 1
ATOM 909 O O . PRO A 1 119 ? -13.161 3.210 17.556 1.00 92.62 119 PRO A O 1
ATOM 912 N N . GLY A 1 120 ? -13.322 5.419 17.887 1.00 93.19 120 GLY A N 1
ATOM 913 C CA . GLY A 1 120 ? -11.956 5.730 17.438 1.00 93.19 120 GLY A CA 1
ATOM 914 C C . GLY A 1 120 ? -11.766 5.852 15.916 1.00 93.19 120 GLY A C 1
ATOM 915 O O . GLY A 1 120 ? -10.693 6.260 15.482 1.00 93.19 120 GLY A O 1
ATOM 916 N N . GLY A 1 121 ? -12.792 5.598 15.093 1.00 93.19 121 GLY A N 1
ATOM 917 C CA . GLY A 1 121 ? -12.701 5.631 13.625 1.00 93.19 121 GLY A CA 1
ATOM 918 C C . GLY A 1 121 ? -12.273 6.986 13.044 1.00 93.19 121 GLY A C 1
ATOM 919 O O . GLY A 1 121 ? -11.475 7.027 12.115 1.00 93.19 121 GLY A O 1
ATOM 920 N N . LYS A 1 122 ? -12.714 8.107 13.638 1.00 95.62 122 LYS A N 1
ATOM 921 C CA . LYS A 1 122 ? -12.221 9.454 13.275 1.00 95.62 122 LYS A CA 1
ATOM 922 C C . LYS A 1 122 ? -10.712 9.591 13.497 1.00 95.62 122 LYS A C 1
ATOM 924 O O . LYS A 1 122 ? -10.017 10.149 12.657 1.00 95.62 122 LYS A O 1
ATOM 929 N N . GLY A 1 123 ? -10.221 9.077 14.626 1.00 96.81 123 GLY A N 1
ATOM 930 C CA . GLY A 1 123 ? -8.798 9.086 14.957 1.00 96.81 123 GLY A CA 1
ATOM 931 C C . GLY A 1 123 ? -7.992 8.226 13.989 1.00 96.81 123 GLY A C 1
ATOM 932 O O . GLY A 1 123 ? -6.977 8.690 13.482 1.00 96.81 123 GLY A O 1
ATOM 933 N N . LEU A 1 124 ? -8.491 7.027 13.664 1.00 95.81 124 LEU A N 1
ATOM 934 C CA . LEU A 1 124 ? -7.890 6.158 12.651 1.00 95.81 124 LEU A CA 1
ATOM 935 C C . LEU A 1 124 ? -7.804 6.862 11.290 1.00 95.81 124 LEU A C 1
ATOM 937 O O . LEU A 1 124 ? -6.748 6.848 10.680 1.00 95.81 124 LEU A O 1
ATOM 941 N N . PHE A 1 125 ? -8.868 7.538 10.849 1.00 97.44 125 PHE A N 1
ATOM 942 C CA . PHE A 1 125 ? -8.866 8.273 9.581 1.00 97.44 125 PHE A CA 1
ATOM 943 C C . PHE A 1 125 ? -7.837 9.409 9.545 1.00 97.44 125 PHE A C 1
ATOM 945 O O . PHE A 1 125 ? -7.052 9.490 8.603 1.00 97.44 125 PHE A O 1
ATOM 952 N N . VAL A 1 126 ? -7.788 10.255 10.581 1.00 97.94 126 VAL A N 1
ATOM 953 C CA . VAL A 1 126 ? -6.779 11.327 10.673 1.00 97.94 126 VAL A CA 1
ATOM 954 C C . VAL A 1 126 ? -5.366 10.746 10.695 1.00 97.94 126 VAL A C 1
ATOM 956 O O . VAL A 1 126 ? -4.486 11.243 9.993 1.00 97.94 126 VAL A O 1
ATOM 959 N N . PHE A 1 127 ? -5.156 9.675 11.464 1.00 96.88 127 PHE A N 1
ATOM 960 C CA . PHE A 1 127 ? -3.886 8.960 11.495 1.00 96.88 127 PHE A CA 1
ATOM 961 C C . PHE A 1 127 ? -3.492 8.455 10.104 1.00 96.88 127 PHE A C 1
ATOM 963 O O . PHE A 1 127 ? -2.372 8.716 9.681 1.00 96.88 127 PHE A O 1
ATOM 970 N N . THR A 1 128 ? -4.399 7.798 9.375 1.00 97.44 128 THR A N 1
ATOM 971 C CA . THR A 1 128 ? -4.138 7.280 8.025 1.00 97.44 128 THR A CA 1
ATOM 972 C C . THR A 1 128 ? -3.753 8.391 7.055 1.00 97.44 128 THR A C 1
ATOM 974 O O . THR A 1 128 ? -2.771 8.243 6.344 1.00 97.44 128 THR A O 1
ATOM 977 N N . VAL A 1 129 ? -4.438 9.540 7.071 1.00 97.75 129 VAL A N 1
ATOM 978 C CA . VAL A 1 129 ? -4.074 10.683 6.211 1.00 97.75 129 VAL A CA 1
ATOM 979 C C . VAL A 1 129 ? -2.635 11.146 6.466 1.00 97.75 129 VAL A C 1
ATOM 981 O O . VAL A 1 129 ? -1.873 11.364 5.524 1.00 97.75 129 VAL A O 1
ATOM 984 N N . ILE A 1 130 ? -2.249 11.290 7.736 1.00 97.44 130 ILE A N 1
ATOM 985 C CA . ILE A 1 130 ? -0.888 11.705 8.107 1.00 97.44 130 ILE A CA 1
ATOM 986 C C . ILE A 1 130 ? 0.121 10.614 7.732 1.00 97.44 130 ILE A C 1
ATOM 988 O O . ILE A 1 130 ? 1.175 10.911 7.169 1.00 97.44 130 ILE A O 1
ATOM 992 N N . TRP A 1 131 ? -0.204 9.357 8.029 1.00 95.44 131 TRP A N 1
ATOM 993 C CA . TRP A 1 131 ? 0.634 8.200 7.742 1.00 95.44 131 TRP A CA 1
ATOM 994 C C . TRP A 1 131 ? 0.904 8.046 6.246 1.00 95.44 131 TRP A C 1
ATOM 996 O O . TRP A 1 131 ? 2.057 7.878 5.860 1.00 95.44 131 TRP A O 1
ATOM 1006 N N . ASP A 1 132 ? -0.115 8.166 5.400 1.00 94.94 132 ASP A N 1
ATOM 1007 C CA . ASP A 1 132 ? 0.004 8.040 3.945 1.00 94.94 132 ASP A CA 1
ATOM 1008 C C . ASP A 1 132 ? 0.847 9.176 3.349 1.00 94.94 132 ASP A C 1
ATOM 1010 O O . ASP A 1 132 ? 1.656 8.957 2.445 1.00 94.94 132 ASP A O 1
ATOM 1014 N N . ALA A 1 133 ? 0.731 10.394 3.889 1.00 95.06 133 ALA A N 1
ATOM 1015 C CA . ALA A 1 133 ? 1.577 11.514 3.483 1.00 95.06 133 ALA A CA 1
ATOM 1016 C C . ALA A 1 133 ? 3.053 11.269 3.846 1.00 95.06 133 ALA A C 1
ATOM 1018 O O . ALA A 1 133 ? 3.942 11.435 3.007 1.00 95.06 133 ALA A O 1
ATOM 1019 N N . VAL A 1 134 ? 3.322 10.842 5.083 1.00 93.44 134 VAL A N 1
ATOM 1020 C CA . VAL A 1 134 ? 4.686 10.562 5.556 1.00 93.44 134 VAL A CA 1
ATOM 1021 C C . VAL A 1 134 ? 5.289 9.363 4.822 1.00 93.44 134 VAL A C 1
ATOM 1023 O O . VAL A 1 134 ? 6.419 9.452 4.341 1.00 93.44 134 VAL A O 1
ATOM 1026 N N . SER A 1 135 ? 4.554 8.258 4.692 1.00 91.00 135 SER A N 1
ATOM 1027 C CA . SER A 1 135 ? 5.004 7.052 3.982 1.00 91.00 135 SER A CA 1
ATOM 1028 C C . SER A 1 135 ? 5.306 7.349 2.514 1.00 91.00 135 SER A C 1
ATOM 1030 O O . SER A 1 135 ? 6.415 7.046 2.075 1.00 91.00 135 SER A O 1
ATOM 1032 N N . SER A 1 136 ? 4.439 8.086 1.810 1.00 92.50 136 SER A N 1
ATOM 1033 C CA . SER A 1 136 ? 4.671 8.520 0.423 1.00 92.50 136 SER A CA 1
ATOM 1034 C C . SER A 1 136 ? 5.989 9.284 0.254 1.00 92.50 136 SER A C 1
ATOM 1036 O O . SER A 1 136 ? 6.756 9.045 -0.687 1.00 92.50 136 SER A O 1
ATOM 1038 N N . VAL A 1 137 ? 6.296 10.195 1.183 1.00 93.81 137 VAL A N 1
ATOM 1039 C CA . VAL A 1 137 ? 7.578 10.917 1.198 1.00 93.81 137 VAL A CA 1
ATOM 1040 C C . VAL A 1 137 ? 8.733 9.940 1.433 1.00 93.81 137 VAL A C 1
ATOM 1042 O O . VAL A 1 137 ? 9.715 9.942 0.685 1.00 93.81 137 VAL A O 1
ATOM 1045 N N . MET A 1 138 ? 8.607 9.046 2.413 1.00 90.06 138 MET A N 1
ATOM 1046 C CA . MET A 1 138 ? 9.650 8.077 2.752 1.00 90.06 138 MET A CA 1
ATOM 1047 C C . MET A 1 138 ? 9.948 7.092 1.616 1.00 90.06 138 MET A C 1
ATOM 1049 O O . MET A 1 138 ? 11.122 6.855 1.322 1.00 90.06 138 MET A O 1
ATOM 1053 N N . VAL A 1 139 ? 8.934 6.561 0.927 1.00 91.25 139 VAL A N 1
ATOM 1054 C CA . VAL A 1 139 ? 9.128 5.645 -0.213 1.00 91.25 139 VAL A CA 1
ATOM 1055 C C . VAL A 1 139 ? 9.628 6.358 -1.475 1.00 91.25 139 VAL A C 1
ATOM 1057 O O . VAL A 1 139 ? 10.122 5.715 -2.405 1.00 91.25 139 VAL A O 1
ATOM 1060 N N . THR A 1 140 ? 9.552 7.691 -1.508 1.00 91.50 140 THR A N 1
ATOM 1061 C CA . THR A 1 140 ? 10.190 8.518 -2.542 1.00 91.50 140 THR A CA 1
ATOM 1062 C C . THR A 1 140 ? 11.673 8.733 -2.253 1.00 91.50 140 THR A C 1
ATOM 1064 O O . THR A 1 140 ? 12.492 8.679 -3.171 1.00 91.50 140 THR A O 1
ATOM 1067 N N . ILE A 1 141 ? 12.032 8.970 -0.987 1.00 91.19 141 ILE A N 1
ATOM 1068 C CA . ILE A 1 141 ? 13.406 9.301 -0.584 1.00 91.19 141 ILE A CA 1
ATOM 1069 C C . ILE A 1 141 ? 14.272 8.043 -0.458 1.00 91.19 141 ILE A C 1
ATOM 1071 O O . ILE A 1 141 ? 15.429 8.039 -0.885 1.00 91.19 141 ILE A O 1
ATOM 1075 N N . LYS A 1 142 ? 13.745 6.960 0.127 1.00 86.94 142 LYS A N 1
ATOM 1076 C CA . LYS A 1 142 ? 14.539 5.752 0.365 1.00 86.94 142 LYS A CA 1
ATOM 1077 C C . LYS A 1 142 ? 14.856 5.037 -0.948 1.00 86.94 142 LYS A C 1
ATOM 1079 O O . LYS A 1 142 ? 13.937 4.703 -1.692 1.00 86.94 142 LYS A O 1
ATOM 1084 N N . PRO A 1 143 ? 16.121 4.642 -1.201 1.00 85.81 143 PRO A N 1
ATOM 1085 C CA . PRO A 1 143 ? 16.487 3.930 -2.422 1.00 85.81 143 PRO A CA 1
ATOM 1086 C C . PRO A 1 143 ? 15.734 2.615 -2.634 1.00 85.81 143 PRO A C 1
ATOM 1088 O O . PRO A 1 143 ? 15.680 2.135 -3.758 1.00 85.81 143 PRO A O 1
ATOM 1091 N N . LYS A 1 144 ? 15.186 1.983 -1.596 1.00 85.12 144 LYS A N 1
ATOM 1092 C CA . LYS A 1 144 ? 14.403 0.747 -1.737 1.00 85.12 144 LYS A CA 1
ATOM 1093 C C . LYS A 1 144 ? 12.889 0.992 -1.831 1.00 85.12 144 LYS A C 1
ATOM 1095 O O . LYS A 1 144 ? 12.160 0.040 -2.086 1.00 85.12 144 LYS A O 1
ATOM 1100 N N . GLY A 1 145 ? 12.439 2.239 -1.685 1.00 88.06 145 GLY A N 1
ATOM 1101 C CA . GLY A 1 145 ? 11.035 2.625 -1.787 1.00 88.06 145 GLY A CA 1
ATOM 1102 C C . GLY A 1 145 ? 10.512 2.588 -3.221 1.00 88.06 145 GLY A C 1
ATOM 1103 O O . GLY A 1 145 ? 11.276 2.662 -4.191 1.00 88.06 145 GLY A O 1
ATOM 1104 N N . ASP A 1 146 ? 9.202 2.442 -3.367 1.00 92.94 146 ASP A N 1
ATOM 1105 C CA . ASP A 1 146 ? 8.604 2.153 -4.665 1.00 92.94 146 ASP A CA 1
ATOM 1106 C C . ASP A 1 146 ? 8.540 3.359 -5.590 1.00 92.94 146 ASP A C 1
ATOM 1108 O O . ASP A 1 146 ? 8.870 3.230 -6.772 1.00 92.94 146 ASP A O 1
ATOM 1112 N N . TYR A 1 147 ? 8.265 4.556 -5.070 1.00 94.62 147 TYR A N 1
ATOM 1113 C CA . TYR A 1 147 ? 8.407 5.774 -5.869 1.00 94.62 147 TYR A CA 1
ATOM 1114 C C . TYR A 1 147 ? 9.863 6.022 -6.266 1.00 94.62 147 TYR A C 1
ATOM 1116 O O . TYR A 1 147 ? 10.125 6.376 -7.418 1.00 94.62 147 TYR A O 1
ATOM 1124 N N . ALA A 1 148 ? 10.835 5.729 -5.397 1.00 93.38 148 ALA A N 1
ATOM 1125 C CA . ALA A 1 148 ? 12.246 5.785 -5.778 1.00 93.38 148 ALA A CA 1
ATOM 1126 C C . ALA A 1 148 ? 12.584 4.787 -6.904 1.00 93.38 148 ALA A C 1
ATOM 1128 O O . ALA A 1 148 ? 13.278 5.135 -7.866 1.00 93.38 148 ALA A O 1
ATOM 1129 N N . LYS A 1 149 ? 12.076 3.545 -6.842 1.00 92.94 149 LYS A N 1
ATOM 1130 C CA . LYS A 1 149 ? 12.209 2.557 -7.931 1.00 92.94 149 LYS A CA 1
ATOM 1131 C C . LYS A 1 149 ? 11.541 3.042 -9.218 1.00 92.94 149 LYS A C 1
ATOM 1133 O O . LYS A 1 149 ? 12.157 2.930 -10.278 1.00 92.94 149 LYS A O 1
ATOM 1138 N N . ALA A 1 150 ? 10.343 3.617 -9.134 1.00 94.44 150 ALA A N 1
ATOM 1139 C CA . ALA A 1 150 ? 9.614 4.133 -10.285 1.00 94.44 150 ALA A CA 1
ATOM 1140 C C . ALA A 1 150 ? 10.371 5.281 -10.967 1.00 94.44 150 ALA A C 1
ATOM 1142 O O . ALA A 1 150 ? 10.619 5.239 -12.173 1.00 94.44 150 ALA A O 1
ATOM 1143 N N . LEU A 1 151 ? 10.838 6.256 -10.184 1.00 93.75 151 LEU A N 1
ATOM 1144 C CA . LEU A 1 151 ? 11.647 7.371 -10.673 1.00 93.75 151 LEU A CA 1
ATOM 1145 C C . LEU A 1 151 ? 12.952 6.889 -11.307 1.00 93.75 151 LEU A C 1
ATOM 1147 O O . LEU A 1 151 ? 13.331 7.378 -12.371 1.00 93.75 151 LEU A O 1
ATOM 1151 N N . ARG A 1 152 ? 13.635 5.911 -10.702 1.00 93.00 152 ARG A N 1
ATOM 1152 C CA . ARG A 1 152 ? 14.842 5.320 -11.297 1.00 93.00 152 ARG A CA 1
ATOM 1153 C C . ARG A 1 152 ? 14.554 4.585 -12.593 1.00 93.00 152 ARG A C 1
ATOM 1155 O O . ARG A 1 152 ? 15.347 4.716 -13.516 1.00 93.00 152 ARG A O 1
ATOM 1162 N N . ALA A 1 153 ? 13.449 3.851 -12.689 1.00 93.00 153 ALA A N 1
ATOM 1163 C CA . ALA A 1 153 ? 13.069 3.196 -13.933 1.00 93.00 153 ALA A CA 1
ATOM 1164 C C . ALA A 1 153 ? 12.873 4.229 -15.051 1.00 93.00 153 ALA A C 1
ATOM 1166 O O . ALA A 1 153 ? 13.453 4.077 -16.122 1.00 93.00 153 ALA A O 1
ATOM 1167 N N . LEU A 1 154 ? 12.154 5.324 -14.778 1.00 93.44 154 LEU A N 1
ATOM 1168 C CA . LEU A 1 154 ? 11.962 6.415 -15.740 1.00 93.44 154 LEU A CA 1
ATOM 1169 C C . LEU A 1 154 ? 13.273 7.121 -16.110 1.00 93.44 154 LEU A C 1
ATOM 1171 O O . LEU A 1 154 ? 13.489 7.433 -17.278 1.00 93.44 154 LEU A O 1
ATOM 1175 N N . ARG A 1 155 ? 14.156 7.364 -15.135 1.00 90.44 155 ARG A N 1
ATOM 1176 C CA . ARG A 1 155 ? 15.451 8.029 -15.357 1.00 90.44 155 ARG A CA 1
ATOM 1177 C C . ARG A 1 155 ? 16.444 7.141 -16.101 1.00 90.44 155 ARG A C 1
ATOM 1179 O O . ARG A 1 155 ? 17.080 7.622 -17.022 1.00 90.44 155 ARG A O 1
ATOM 1186 N N . GLY A 1 156 ? 16.539 5.859 -15.755 1.00 79.31 156 GLY A N 1
ATOM 1187 C CA . GLY A 1 156 ? 17.382 4.888 -16.462 1.00 79.31 156 GLY A CA 1
ATOM 1188 C C . GLY A 1 156 ? 16.868 4.552 -17.864 1.00 79.31 156 GLY A C 1
ATOM 1189 O O . GLY A 1 156 ? 17.633 4.100 -18.705 1.00 79.31 156 GLY A O 1
ATOM 1190 N N . GLY A 1 157 ? 15.581 4.800 -18.129 1.00 58.22 157 GLY A N 1
ATOM 1191 C CA . GLY A 1 157 ? 14.980 4.729 -19.459 1.00 58.22 157 GLY A CA 1
ATOM 1192 C C . GLY A 1 157 ? 15.198 5.957 -20.336 1.00 58.22 157 GLY A C 1
ATOM 1193 O O . GLY A 1 157 ? 14.995 5.877 -21.546 1.00 58.22 157 GLY A O 1
ATOM 1194 N N . ARG A 1 158 ? 15.606 7.086 -19.748 1.00 56.91 158 ARG A N 1
ATOM 1195 C CA . ARG A 1 158 ? 16.166 8.197 -20.509 1.00 56.91 158 ARG A CA 1
ATOM 1196 C C . ARG A 1 158 ? 17.609 7.820 -20.804 1.00 56.91 158 ARG A 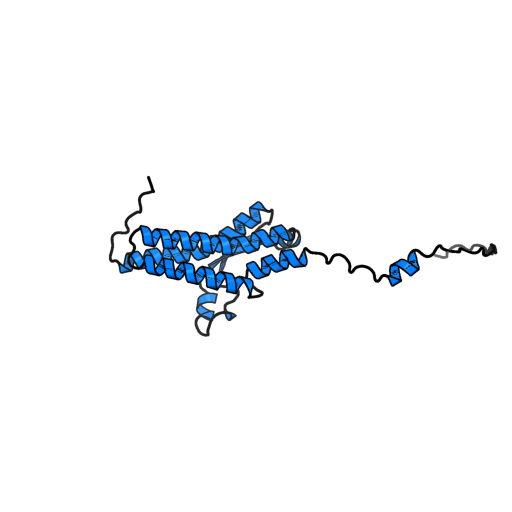C 1
ATOM 1198 O O . ARG A 1 158 ? 18.489 8.077 -19.989 1.00 56.91 158 ARG A O 1
ATOM 1205 N N . THR A 1 159 ? 17.865 7.225 -21.968 1.00 46.91 159 THR A N 1
ATOM 1206 C CA . THR A 1 159 ? 19.190 7.377 -22.573 1.00 46.91 159 THR A CA 1
ATOM 1207 C C . THR A 1 159 ? 19.477 8.877 -22.536 1.00 46.91 159 THR A C 1
ATOM 1209 O O . THR A 1 159 ? 18.620 9.636 -23.004 1.00 46.91 159 THR A O 1
ATOM 1212 N N . PRO A 1 160 ? 20.584 9.343 -21.931 1.00 45.75 160 PRO A N 1
ATOM 1213 C CA . PRO A 1 160 ? 20.983 10.726 -22.110 1.00 45.75 160 PRO A CA 1
ATOM 1214 C C . PRO A 1 160 ? 20.939 10.981 -23.612 1.00 45.75 160 PRO A C 1
ATOM 1216 O O . PRO A 1 160 ? 21.535 10.207 -24.367 1.00 45.75 160 PRO A O 1
ATOM 1219 N N . SER A 1 161 ? 20.187 11.989 -24.064 1.00 49.06 161 SER A N 1
ATOM 1220 C CA . SER A 1 161 ? 20.390 12.526 -25.406 1.00 49.06 161 SER A CA 1
ATOM 1221 C C . SER A 1 161 ? 21.895 12.692 -25.513 1.00 49.06 161 SER A C 1
ATOM 1223 O O . SER A 1 161 ? 22.464 13.347 -24.632 1.00 49.06 161 SER A O 1
ATOM 1225 N N . ALA A 1 162 ? 22.526 11.982 -26.455 1.00 51.38 162 ALA A N 1
ATOM 1226 C CA . ALA A 1 162 ? 23.978 11.950 -26.570 1.00 51.38 162 ALA A CA 1
ATOM 1227 C C . ALA A 1 162 ? 24.500 13.373 -26.339 1.00 51.38 162 ALA A C 1
ATOM 1229 O O . ALA A 1 162 ? 23.902 14.297 -26.911 1.00 51.38 162 ALA A O 1
ATOM 1230 N N . PRO A 1 163 ? 25.498 13.577 -25.453 1.00 54.25 163 PRO A N 1
ATOM 1231 C CA . PRO A 1 163 ? 26.001 14.916 -25.184 1.00 54.25 163 PRO A CA 1
ATOM 1232 C C . PRO A 1 163 ? 26.235 15.575 -26.536 1.00 54.25 163 PRO A C 1
ATOM 1234 O O . PRO A 1 163 ? 26.812 14.938 -27.423 1.00 54.25 163 PRO A O 1
ATOM 1237 N N . ALA A 1 164 ? 25.670 16.772 -26.732 1.00 59.47 164 ALA A N 1
ATOM 1238 C CA . ALA A 1 164 ? 25.825 17.502 -27.980 1.00 59.47 164 ALA A CA 1
ATOM 1239 C C . ALA A 1 164 ? 27.311 17.452 -28.328 1.00 59.47 164 ALA A C 1
ATOM 1241 O O . ALA A 1 164 ? 28.125 17.932 -27.535 1.00 59.47 164 ALA A O 1
ATOM 1242 N N . ARG A 1 165 ? 27.655 16.765 -29.433 1.00 58.75 165 ARG A N 1
ATOM 1243 C CA . ARG A 1 165 ? 29.054 16.589 -29.829 1.00 58.75 165 ARG A CA 1
ATOM 1244 C C . ARG A 1 165 ? 29.719 17.960 -29.743 1.00 58.75 165 ARG A C 1
ATOM 1246 O O . ARG A 1 165 ? 29.127 18.915 -30.267 1.00 58.75 165 ARG A O 1
ATOM 1253 N N . PRO A 1 166 ? 30.870 18.085 -29.063 1.00 61.97 166 PRO A N 1
ATOM 1254 C CA . PRO A 1 166 ? 31.545 19.366 -28.955 1.00 61.97 166 PRO A CA 1
ATOM 1255 C C . PRO A 1 166 ? 31.709 19.936 -30.365 1.00 61.97 166 PRO A C 1
ATOM 1257 O O . PRO A 1 166 ? 32.037 19.207 -31.299 1.00 61.97 166 PRO A O 1
ATOM 1260 N N . MET A 1 167 ? 31.429 21.229 -30.538 1.00 53.78 167 MET A N 1
ATOM 1261 C CA . MET A 1 167 ? 31.419 21.910 -31.843 1.00 53.78 167 MET A CA 1
ATOM 1262 C C . MET A 1 167 ? 32.712 21.676 -32.653 1.00 53.78 167 MET A C 1
ATOM 1264 O O . MET A 1 167 ? 32.676 21.651 -33.881 1.00 53.78 167 MET A O 1
ATOM 1268 N N . GLN A 1 168 ? 33.826 21.398 -31.968 1.00 58.09 168 GLN A N 1
ATOM 1269 C CA . GLN A 1 168 ? 35.098 20.966 -32.554 1.00 58.09 168 GLN A CA 1
ATOM 1270 C C . GLN A 1 168 ? 35.006 19.673 -33.381 1.00 58.09 168 GLN A C 1
ATOM 1272 O O . GLN A 1 168 ? 35.602 19.601 -34.449 1.00 58.09 168 GLN A O 1
ATOM 1277 N N . GLU A 1 169 ? 34.232 18.675 -32.955 1.00 52.34 169 GLU A N 1
ATOM 1278 C CA . GLU A 1 169 ? 34.098 17.396 -33.672 1.00 52.34 169 GLU A CA 1
ATOM 1279 C C . GLU A 1 169 ? 33.205 17.518 -34.920 1.00 52.34 169 GLU A C 1
ATOM 1281 O O . GLU A 1 169 ? 33.315 16.724 -35.856 1.00 52.34 169 GLU A O 1
ATOM 1286 N N . ARG A 1 170 ? 32.343 18.544 -34.963 1.00 55.44 170 ARG A N 1
ATOM 1287 C CA . ARG A 1 170 ? 31.562 18.905 -36.155 1.00 55.44 170 ARG A CA 1
ATOM 1288 C C . ARG A 1 170 ? 32.443 19.580 -37.209 1.00 55.44 170 ARG A C 1
ATOM 1290 O O . ARG A 1 170 ? 32.421 19.188 -38.366 1.00 55.44 170 ARG A O 1
ATOM 1297 N N . LEU A 1 171 ? 33.293 20.517 -36.789 1.00 58.53 171 LEU A N 1
ATOM 1298 C CA . LEU A 1 171 ? 34.187 21.247 -37.696 1.00 58.53 171 LEU A CA 1
ATOM 1299 C C . LEU A 1 171 ? 35.281 20.363 -38.318 1.00 58.53 171 LEU A C 1
ATOM 1301 O O . LEU A 1 171 ? 35.692 20.617 -39.444 1.00 58.53 171 LEU A O 1
ATOM 1305 N N . VAL A 1 172 ? 35.730 19.318 -37.616 1.00 61.56 172 VAL A N 1
ATOM 1306 C CA . VAL A 1 172 ? 36.744 18.382 -38.138 1.00 61.56 172 VAL A CA 1
ATOM 1307 C C . VAL A 1 172 ? 36.165 17.410 -39.173 1.00 61.56 172 VAL A C 1
ATOM 1309 O O . VAL A 1 172 ? 36.873 17.024 -40.098 1.00 61.56 172 VAL A O 1
ATOM 1312 N N . ASN A 1 173 ? 34.888 17.032 -39.056 1.00 58.59 173 ASN A N 1
ATOM 1313 C CA . ASN A 1 173 ? 34.266 16.050 -39.954 1.00 58.59 173 ASN A CA 1
ATOM 1314 C C . ASN A 1 173 ? 33.527 16.673 -41.150 1.00 58.59 173 ASN A C 1
ATOM 1316 O O . ASN A 1 173 ? 33.377 16.002 -42.167 1.00 58.59 173 ASN A O 1
ATOM 1320 N N . ASP A 1 174 ? 33.107 17.938 -41.054 1.00 60.16 174 ASP A N 1
ATOM 1321 C CA . ASP A 1 174 ? 32.471 18.667 -42.164 1.00 60.16 174 ASP A CA 1
ATOM 1322 C C . ASP A 1 174 ? 33.497 19.396 -43.058 1.00 60.16 174 ASP A C 1
ATOM 1324 O O . ASP A 1 174 ? 33.130 20.059 -44.031 1.00 60.16 174 ASP A O 1
ATOM 1328 N N . ALA A 1 175 ? 34.795 19.271 -42.757 1.00 57.66 175 ALA A N 1
ATOM 1329 C CA . ALA A 1 175 ? 35.848 19.757 -43.636 1.00 57.66 175 ALA A CA 1
ATOM 1330 C C . ALA A 1 175 ? 35.857 18.923 -44.936 1.00 57.66 175 ALA A C 1
ATOM 1332 O O . ALA A 1 175 ? 35.975 17.695 -44.875 1.00 57.66 175 ALA A O 1
ATOM 1333 N N . PRO A 1 176 ? 35.741 19.544 -46.126 1.00 55.03 176 PRO A N 1
ATOM 1334 C CA . PRO A 1 176 ? 35.788 18.817 -47.385 1.00 55.03 176 PRO A CA 1
ATOM 1335 C C . PRO A 1 176 ? 37.116 18.065 -47.493 1.00 55.03 176 PRO A C 1
ATOM 1337 O O . PRO A 1 176 ? 38.194 18.654 -47.414 1.00 55.03 176 PRO A O 1
ATOM 1340 N N . SER A 1 177 ? 37.025 16.746 -47.669 1.00 58.38 177 SER A N 1
ATOM 1341 C CA . SER A 1 177 ? 38.158 15.874 -47.972 1.00 58.38 177 SER A CA 1
ATOM 1342 C C . SER A 1 177 ? 38.816 16.360 -49.264 1.00 58.38 177 SER A C 1
ATOM 1344 O O . SER A 1 177 ? 38.384 16.015 -50.363 1.00 58.38 177 SER A O 1
ATOM 1346 N N . VAL A 1 178 ? 39.877 17.160 -49.142 1.00 61.25 178 VAL A N 1
ATOM 1347 C CA . VAL A 1 178 ? 40.811 17.423 -50.239 1.00 61.25 178 VAL A CA 1
ATOM 1348 C C . VAL A 1 178 ? 41.638 16.154 -50.406 1.00 61.25 178 VAL A C 1
ATOM 1350 O O . VAL A 1 178 ? 42.743 16.014 -49.888 1.00 61.25 178 VAL A O 1
ATOM 1353 N N . ARG A 1 179 ? 41.038 15.164 -51.069 1.00 51.97 179 ARG A N 1
ATOM 1354 C CA . ARG A 1 179 ? 41.715 13.944 -51.492 1.00 51.97 179 ARG A CA 1
ATOM 1355 C C . ARG A 1 179 ? 42.543 14.300 -52.727 1.00 51.97 179 ARG A C 1
ATOM 1357 O O . ARG A 1 179 ? 42.072 14.217 -53.856 1.00 51.97 179 ARG A O 1
ATOM 1364 N N . GLY A 1 180 ? 43.750 14.802 -52.477 1.00 50.72 180 GLY A N 1
ATOM 1365 C CA . GLY A 1 180 ? 44.786 14.954 -53.491 1.00 50.72 180 GLY A CA 1
ATOM 1366 C C . GLY A 1 180 ? 45.221 13.580 -53.997 1.00 50.72 180 GLY A C 1
ATOM 1367 O O . GLY A 1 180 ? 45.403 12.654 -53.210 1.00 50.72 180 GLY A O 1
ATOM 1368 N N . ASN A 1 181 ? 45.327 13.467 -55.318 1.00 55.69 181 ASN A N 1
ATOM 1369 C CA . ASN A 1 181 ? 45.822 12.310 -56.052 1.00 55.69 181 ASN A CA 1
ATOM 1370 C C . ASN A 1 181 ? 47.173 11.824 -55.511 1.00 55.69 181 ASN A C 1
ATOM 1372 O O . ASN A 1 181 ? 48.150 12.566 -55.590 1.00 55.69 181 ASN A O 1
ATOM 1376 N N . GLU A 1 182 ? 47.255 10.557 -55.107 1.00 51.50 182 GLU A N 1
ATOM 1377 C CA . GLU A 1 182 ? 48.521 9.823 -55.144 1.00 51.50 182 GLU A CA 1
ATOM 1378 C C . GLU A 1 182 ? 48.472 8.748 -56.241 1.00 51.50 182 GLU A C 1
ATOM 1380 O O . GLU A 1 182 ? 47.470 8.033 -56.364 1.00 51.50 182 GLU A O 1
ATOM 1385 N N . PRO A 1 183 ? 49.515 8.661 -57.086 1.00 51.31 183 PRO A N 1
ATOM 1386 C CA . PRO A 1 183 ? 49.552 7.769 -58.232 1.00 51.31 183 PRO A CA 1
ATOM 1387 C C . PRO A 1 183 ? 49.752 6.305 -57.833 1.00 51.31 183 PRO A C 1
ATOM 1389 O O . PRO A 1 183 ? 50.532 5.946 -56.953 1.00 51.31 183 PRO A O 1
ATOM 1392 N N . SER A 1 184 ? 49.046 5.452 -58.568 1.00 50.94 184 SER A N 1
ATOM 1393 C CA . SER A 1 184 ? 49.097 3.999 -58.521 1.00 50.94 184 SER A CA 1
ATOM 1394 C C . SER A 1 184 ? 50.501 3.457 -58.808 1.00 50.94 184 SER A C 1
ATOM 1396 O O . SER A 1 184 ? 50.950 3.484 -59.955 1.00 50.94 184 SER A O 1
ATOM 1398 N N . HIS A 1 185 ? 51.149 2.863 -57.806 1.00 56.06 185 HIS A N 1
ATOM 1399 C CA . HIS A 1 185 ? 52.243 1.923 -58.033 1.00 56.06 185 HIS A CA 1
ATOM 1400 C C . HIS A 1 185 ? 51.751 0.492 -57.816 1.00 56.06 185 HIS A C 1
ATOM 1402 O O . HIS A 1 185 ? 51.575 0.007 -56.702 1.00 56.06 185 HIS A O 1
ATOM 1408 N N . SER A 1 186 ? 51.515 -0.171 -58.944 1.00 54.41 186 SER A N 1
ATOM 1409 C CA . SER A 1 186 ? 51.353 -1.610 -59.086 1.00 54.41 186 SER A CA 1
ATOM 1410 C C . SER A 1 186 ? 52.616 -2.338 -58.620 1.00 54.41 186 SER A C 1
ATOM 1412 O O . SER A 1 186 ? 53.660 -2.226 -59.264 1.00 54.41 186 SER A O 1
ATOM 1414 N N . VAL A 1 187 ? 52.517 -3.136 -57.557 1.00 61.47 187 VAL A N 1
ATOM 1415 C CA . VAL A 1 187 ? 53.509 -4.174 -57.253 1.00 61.47 187 VAL A CA 1
ATOM 1416 C C . VAL A 1 187 ? 52.796 -5.520 -57.232 1.00 61.47 187 VAL A C 1
ATOM 1418 O O . VAL A 1 187 ? 52.011 -5.838 -56.345 1.00 61.47 187 VAL A O 1
ATOM 1421 N N . SER A 1 188 ? 53.060 -6.269 -58.297 1.00 55.50 188 SER A N 1
ATOM 1422 C CA . SER A 1 188 ? 52.689 -7.658 -58.518 1.00 55.50 188 SER A CA 1
ATOM 1423 C C . SER A 1 188 ? 53.728 -8.561 -57.858 1.00 55.50 188 SER A C 1
ATOM 1425 O O . SER A 1 188 ? 54.887 -8.529 -58.264 1.00 55.50 188 SER A O 1
ATOM 1427 N N . THR A 1 189 ? 53.316 -9.422 -56.927 1.00 59.81 189 THR A N 1
ATOM 1428 C CA . THR A 1 189 ? 54.140 -10.548 -56.451 1.00 59.81 189 THR A CA 1
ATOM 1429 C C . THR A 1 189 ? 53.273 -11.755 -56.069 1.00 59.81 189 THR A C 1
ATOM 1431 O O . THR A 1 189 ? 52.780 -11.889 -54.959 1.00 59.81 189 THR A O 1
ATOM 1434 N N . ILE A 1 190 ? 53.051 -12.604 -57.075 1.00 59.78 190 ILE A N 1
ATOM 1435 C CA . ILE A 1 190 ? 53.344 -14.051 -57.123 1.00 59.78 190 ILE A CA 1
ATOM 1436 C C . ILE A 1 190 ? 53.029 -14.908 -55.868 1.00 59.78 190 ILE A C 1
ATOM 1438 O O . ILE A 1 190 ? 53.770 -14.932 -54.891 1.00 59.78 190 ILE A O 1
ATOM 1442 N N . ASN A 1 191 ? 51.970 -15.714 -56.025 1.00 58.19 191 ASN A N 1
ATOM 1443 C CA . ASN A 1 191 ? 51.663 -17.059 -55.495 1.00 58.19 191 ASN A CA 1
ATOM 1444 C C . ASN A 1 191 ? 52.747 -17.857 -54.733 1.00 58.19 191 ASN A C 1
ATOM 1446 O O . ASN A 1 191 ? 53.830 -18.068 -55.273 1.00 58.19 191 ASN A O 1
ATOM 1450 N N . ARG A 1 192 ? 52.329 -18.559 -53.656 1.00 58.53 192 ARG A N 1
ATOM 1451 C CA . ARG A 1 192 ? 52.527 -20.023 -53.480 1.00 58.53 192 ARG A CA 1
ATOM 1452 C C . ARG A 1 192 ? 51.461 -20.680 -52.553 1.00 58.53 192 ARG A C 1
ATOM 1454 O O . ARG A 1 192 ? 50.971 -20.006 -51.652 1.00 58.53 192 ARG A O 1
ATOM 1461 N N . PRO A 1 193 ? 51.100 -21.965 -52.789 1.00 67.81 193 PRO A N 1
ATOM 1462 C CA . PRO A 1 193 ? 50.011 -22.720 -52.133 1.00 67.81 193 PRO A CA 1
ATOM 1463 C C . PRO A 1 193 ? 50.450 -23.483 -50.847 1.00 67.81 193 PRO A C 1
ATOM 1465 O O . PRO A 1 193 ? 51.633 -23.438 -50.506 1.00 67.81 193 PRO A O 1
ATOM 1468 N N . PRO A 1 194 ? 49.525 -24.165 -50.123 1.00 64.31 194 PRO A N 1
ATOM 1469 C CA . PRO A 1 194 ? 49.708 -24.588 -48.733 1.00 64.31 194 PRO A CA 1
ATOM 1470 C C . PRO A 1 194 ? 50.337 -25.982 -48.598 1.00 64.31 194 PRO A C 1
ATOM 1472 O O . PRO A 1 194 ? 50.175 -26.839 -49.467 1.00 64.31 194 PRO A O 1
ATOM 1475 N N . THR A 1 195 ? 50.988 -26.232 -47.463 1.00 69.12 195 THR A N 1
ATOM 1476 C CA . THR A 1 195 ? 51.378 -27.577 -47.021 1.00 69.12 195 THR A CA 1
ATOM 1477 C C . THR A 1 195 ? 50.565 -27.989 -45.797 1.00 69.12 195 THR A C 1
ATOM 1479 O O . THR A 1 195 ? 50.520 -27.235 -44.829 1.00 69.12 195 THR A O 1
ATOM 1482 N N . ALA A 1 196 ? 49.938 -29.161 -45.961 1.00 65.25 196 ALA A N 1
ATOM 1483 C CA . ALA A 1 196 ? 49.405 -30.157 -45.022 1.00 65.25 196 ALA A CA 1
ATOM 1484 C C . ALA A 1 196 ? 49.397 -29.851 -43.516 1.00 65.25 196 ALA A C 1
ATOM 1486 O O . ALA A 1 196 ? 50.479 -29.577 -42.954 1.00 65.25 196 ALA A O 1
#

Radius of gyration: 30.2 Å; chains: 1; bounding box: 83×52×82 Å

pLDDT: mean 82.16, std 16.84, range [35.09, 97.94]

Secondary structure (DSSP, 8-state):
---------S-HHHHHHHHHHHHHHHHHHHHHHHHHHHHHHTT--EEEEEEE--S-GGGSPTTHHHHHHHS-EEEEEEPHHHHHHS-HHHHHHHHHHHHHHHHHHHHHHHHHHHHTT-TTHHHHHHHHHHHHHHHHHHHHHSTTSHHHHHHHHHHHTSPPP-----HHHHHHHSS---------------------